Protein AF-0000000079713255 (afdb_homodimer)

Sequence (254 aa):
MQHPQDPHCPTWPRHLLGHRHTRCRLCFGLQNYFGGLHGGAVAAIAERVAIATSRTVVGVDKEIFLVDLGISYLSAAPKDAELIVDGAVVKSGRNITAVSIEFKMKKTGKLLFTSRATFHNSPLAKLMQHPQDPHCPTWPRHLLGHRHTRCRLCFGLQNYFGGLHGGAVAAIAERVAIATSRTVVGVDKEIFLVDLGISYLSAAPKDAELIVDGAVVKSGRNITAVSIEFKMKKTGKLLFTSRATFHNSPLAKL

Foldseek 3Di:
DPPPQPVPQRPAFPWDDDQQKIKGKHFCLVCPVVPQPPVVSVQVNVVVRQVSSLPSPADPQWDKAWDDKDKDFAAGDDNRFIKMKMKGWPDDDPFKTKMKIWIAGPPPRHTGMIMMIMITIGGPVVD/DPPPQPVPQRPAFPWDDDQQKIKGKGFCLVCPVVPQPPVVVVQVNVVVRQVSSLPSPADPQWDKDWDDKDKDFAAGDDNRFIKMKMKGWPDDDPFKTKMKIWIAGPPPRDTGMIMMIMITIGGPVVD

InterPro domains:
  IPR006683 Thioesterase domain [PF03061] (34-109)
  IPR029069 HotDog domain superfamily [SSF54637] (18-119)
  IPR039298 Acyl-coenzyme A thioesterase 13 [PTHR21660] (30-121)

pLDDT: mean 76.71, std 20.48, range [17.12, 97.06]

Organism: Gossypium tomentosum (NCBI:txid34277)

Radius of gyration: 18.29 Å; Cα contacts (8 Å, |Δi|>4): 587; chains: 2; bounding box: 49×51×48 Å

Structure (mmCIF, N/CA/C/O backbone):
data_AF-0000000079713255-model_v1
#
loop_
_entity.id
_entity.type
_entity.pdbx_description
1 polymer 'Thioesterase domain-containing protein'
#
loop_
_atom_site.group_PDB
_atom_site.id
_atom_site.type_symbol
_atom_site.label_atom_id
_atom_site.label_alt_id
_atom_site.label_comp_id
_atom_site.label_asym_id
_atom_site.label_entity_id
_atom_site.label_seq_id
_atom_site.pdbx_PDB_ins_code
_atom_site.Cartn_x
_atom_site.Cartn_y
_atom_site.Cartn_z
_atom_site.occupancy
_atom_site.B_iso_or_equiv
_atom_site.auth_seq_id
_atom_site.auth_comp_id
_atom_site.auth_asym_id
_atom_site.auth_atom_id
_atom_site.pdbx_PDB_model_num
ATOM 1 N N . MET A 1 1 ? -0.719 1.083 -29.125 1 17.28 1 MET A N 1
ATOM 2 C CA . MET A 1 1 ? 0.478 1.917 -29.078 1 17.28 1 MET A CA 1
ATOM 3 C C . MET A 1 1 ? 1.093 1.911 -27.688 1 17.28 1 MET A C 1
ATOM 5 O O . MET A 1 1 ? 0.394 2.127 -26.688 1 17.28 1 MET A O 1
ATOM 9 N N . GLN A 1 2 ? 2.264 1.198 -27.375 1 24.62 2 GLN A N 1
ATOM 10 C CA . GLN A 1 2 ? 3.104 0.969 -26.203 1 24.62 2 GLN A CA 1
ATOM 11 C C . GLN A 1 2 ? 3.492 2.287 -25.547 1 24.62 2 GLN A C 1
ATOM 13 O O . GLN A 1 2 ? 3.959 3.211 -26.219 1 24.62 2 GLN A O 1
ATOM 18 N N . HIS A 1 3 ? 2.791 2.762 -24.75 1 28.73 3 HIS A N 1
ATOM 19 C CA . HIS A 1 3 ? 3.301 4.031 -24.25 1 28.73 3 HIS A CA 1
ATOM 20 C C . HIS A 1 3 ? 4.816 4.004 -24.109 1 28.73 3 HIS A C 1
ATOM 22 O O . HIS A 1 3 ? 5.383 3.008 -23.641 1 28.73 3 HIS A O 1
ATOM 28 N N . PRO A 1 4 ? 5.488 4.727 -24.828 1 29.2 4 PRO A N 1
ATOM 29 C CA . PRO A 1 4 ? 6.949 4.695 -24.859 1 29.2 4 PRO A CA 1
ATOM 30 C C . PRO A 1 4 ? 7.566 4.652 -23.469 1 29.2 4 PRO A C 1
ATOM 32 O O . PRO A 1 4 ? 7.145 5.398 -22.578 1 29.2 4 PRO A O 1
ATOM 35 N N . GLN A 1 5 ? 7.871 3.414 -22.953 1 33.69 5 GLN A N 1
ATOM 36 C CA . GLN A 1 5 ? 8.742 3.096 -21.828 1 33.69 5 GLN A CA 1
ATOM 37 C C . GLN A 1 5 ? 9.977 3.988 -21.828 1 33.69 5 GLN A C 1
ATOM 39 O O . GLN A 1 5 ? 10.625 4.172 -22.859 1 33.69 5 GLN A O 1
ATOM 44 N N . ASP A 1 6 ? 10 5.121 -21.328 1 34.97 6 ASP A N 1
ATOM 45 C CA . ASP A 1 6 ? 11.305 5.773 -21.312 1 34.97 6 ASP A CA 1
ATOM 46 C C . ASP A 1 6 ? 12.422 4.758 -21.094 1 34.97 6 ASP A C 1
ATOM 48 O O . ASP A 1 6 ? 12.336 3.922 -20.188 1 34.97 6 ASP A O 1
ATOM 52 N N . PRO A 1 7 ? 13.281 4.328 -21.984 1 38.94 7 PRO A N 1
ATOM 53 C CA . PRO A 1 7 ? 14.367 3.35 -21.953 1 38.94 7 PRO A CA 1
ATOM 54 C C .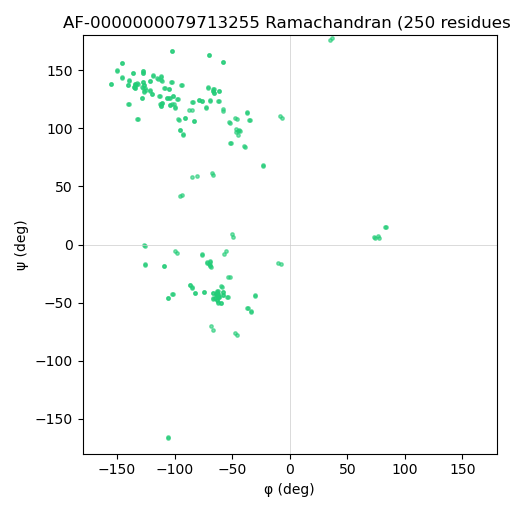 PRO A 1 7 ? 15.133 3.344 -20.625 1 38.94 7 PRO A C 1
ATOM 56 O O . PRO A 1 7 ? 15.68 2.312 -20.234 1 38.94 7 PRO A O 1
ATOM 59 N N . HIS A 1 8 ? 15.633 4.363 -20.156 1 38.53 8 HIS A N 1
ATOM 60 C CA . HIS A 1 8 ? 16.516 4.41 -19 1 38.53 8 HIS A CA 1
ATOM 61 C C . HIS A 1 8 ? 15.766 4.055 -17.719 1 38.53 8 HIS A C 1
ATOM 63 O O . HIS A 1 8 ? 16.359 3.592 -16.75 1 38.53 8 HIS A O 1
ATOM 69 N N . CYS A 1 9 ? 14.906 4.871 -17.25 1 40.31 9 CYS A N 1
ATOM 70 C CA . CYS A 1 9 ? 14.078 4.594 -16.078 1 40.31 9 CYS A CA 1
ATOM 71 C C . CYS A 1 9 ? 12.836 3.803 -16.469 1 40.31 9 CYS A C 1
ATOM 73 O O . CYS A 1 9 ? 11.82 4.387 -16.844 1 40.31 9 CYS A O 1
ATOM 75 N N . PRO A 1 10 ? 12.875 2.643 -17.062 1 41.75 10 PRO A N 1
ATOM 76 C CA . PRO A 1 10 ? 11.664 1.91 -17.438 1 41.75 10 PRO A CA 1
ATOM 77 C C . PRO A 1 10 ? 10.641 1.835 -16.312 1 41.75 10 PRO A C 1
ATOM 79 O O . PRO A 1 10 ? 11.008 1.855 -15.133 1 41.75 10 PRO A O 1
ATOM 82 N N . THR A 1 11 ? 9.516 2.545 -16.422 1 45 11 THR A N 1
ATOM 83 C CA . THR A 1 11 ? 8.359 2.52 -15.539 1 45 11 THR A CA 1
ATOM 84 C C . THR A 1 11 ? 8.188 1.141 -14.906 1 45 11 THR A C 1
ATOM 86 O O . THR A 1 11 ? 7.637 1.017 -13.805 1 45 11 THR A O 1
ATOM 89 N N . TRP A 1 12 ? 8.359 0.096 -15.766 1 48.59 12 TRP A N 1
ATOM 90 C CA . TRP A 1 12 ? 8.102 -1.234 -15.227 1 48.59 12 TRP A CA 1
ATOM 91 C C . TRP A 1 12 ? 9.406 -1.945 -14.875 1 48.59 12 TRP A C 1
ATOM 93 O O . TRP A 1 12 ? 10.383 -1.861 -15.617 1 48.59 12 TRP A O 1
ATOM 103 N N . PRO A 1 13 ? 9.547 -2.314 -13.609 1 52.97 13 PRO A N 1
ATOM 104 C CA . PRO A 1 13 ? 10.711 -2.975 -13.016 1 52.97 13 PRO A CA 1
ATOM 105 C C . PRO A 1 13 ? 11.258 -4.102 -13.891 1 52.97 13 PRO A C 1
ATOM 107 O O . PRO A 1 13 ? 10.484 -4.91 -14.422 1 52.97 13 PRO A O 1
ATOM 110 N N . ARG A 1 14 ? 12.32 -3.836 -14.68 1 55.53 14 ARG A N 1
ATOM 111 C CA . ARG A 1 14 ? 13.031 -5.016 -15.164 1 55.53 14 ARG A CA 1
ATOM 112 C C . ARG A 1 14 ? 13.414 -5.938 -14.016 1 55.53 14 ARG A C 1
ATOM 114 O O . ARG A 1 14 ? 14.133 -5.531 -13.102 1 55.53 14 ARG A O 1
ATOM 121 N N . HIS A 1 15 ? 12.672 -7.02 -13.945 1 62.69 15 HIS A N 1
ATOM 122 C CA . HIS A 1 15 ? 12.898 -7.969 -12.859 1 62.69 15 HIS A CA 1
ATOM 123 C C . HIS A 1 15 ? 13.977 -8.984 -13.242 1 62.69 15 HIS A C 1
ATOM 125 O O . HIS A 1 15 ? 13.977 -9.508 -14.359 1 62.69 15 HIS A O 1
ATOM 131 N N . LEU A 1 16 ? 15.055 -8.922 -12.516 1 70.12 16 LEU A N 1
ATOM 132 C CA . LEU A 1 16 ? 15.922 -10.102 -12.523 1 70.12 16 LEU A CA 1
ATOM 133 C C . LEU A 1 16 ? 15.422 -11.148 -11.539 1 70.12 16 LEU A C 1
ATOM 135 O O . LEU A 1 16 ? 15.281 -10.867 -10.344 1 70.12 16 LEU A O 1
ATOM 139 N N . LEU A 1 17 ? 14.859 -12.188 -12.086 1 72.81 17 LEU A N 1
ATOM 140 C CA . LEU A 1 17 ? 14.266 -13.234 -11.258 1 72.81 17 LEU A CA 1
ATOM 141 C C . LEU A 1 17 ? 15.289 -14.32 -10.938 1 72.81 17 LEU A C 1
ATOM 143 O O . LEU A 1 17 ? 15.977 -14.805 -11.836 1 72.81 17 LEU A O 1
ATOM 147 N N . GLY A 1 18 ? 15.703 -14.328 -9.633 1 75.69 18 GLY A N 1
ATOM 148 C CA . GLY A 1 18 ? 16.375 -15.508 -9.094 1 75.69 18 GLY A CA 1
ATOM 149 C C . GLY A 1 18 ? 15.461 -16.375 -8.234 1 75.69 18 GLY A C 1
ATOM 150 O O . GLY A 1 18 ? 14.32 -15.992 -7.957 1 75.69 18 GLY A O 1
ATOM 151 N N . HIS A 1 19 ? 15.961 -17.641 -7.945 1 80.12 19 HIS A N 1
ATOM 152 C CA . HIS A 1 19 ? 15.172 -18.484 -7.059 1 80.12 19 HIS A CA 1
ATOM 153 C C . HIS A 1 19 ? 14.953 -17.812 -5.707 1 80.12 19 HIS A C 1
ATOM 155 O O . HIS A 1 19 ? 15.914 -17.516 -4.996 1 80.12 19 HIS A O 1
ATOM 161 N N . ARG A 1 20 ? 13.75 -17.516 -5.367 1 82.75 20 ARG A N 1
ATOM 162 C CA . ARG A 1 20 ? 13.297 -16.953 -4.094 1 82.75 2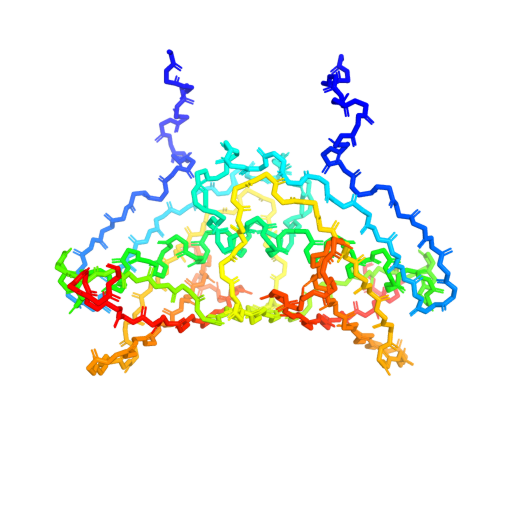0 ARG A CA 1
ATOM 163 C C . ARG A 1 20 ? 13.688 -15.492 -3.965 1 82.75 20 ARG A C 1
ATOM 165 O O . ARG A 1 20 ? 13.633 -14.922 -2.871 1 82.75 20 ARG A O 1
ATOM 172 N N . HIS A 1 21 ? 14.242 -15.023 -5.102 1 84.5 21 HIS A N 1
ATOM 173 C CA . HIS A 1 21 ? 14.672 -13.625 -5.062 1 84.5 21 HIS A CA 1
ATOM 174 C C . HIS A 1 21 ? 14.352 -12.914 -6.371 1 84.5 21 HIS A C 1
ATOM 176 O O . HIS A 1 21 ? 14.438 -13.508 -7.445 1 84.5 21 HIS A O 1
ATOM 182 N N . THR A 1 22 ? 13.961 -11.742 -6.25 1 81.62 22 THR A N 1
ATOM 183 C CA . THR A 1 22 ? 13.773 -10.875 -7.402 1 81.62 22 THR A CA 1
ATOM 184 C C . THR A 1 22 ? 14.383 -9.5 -7.152 1 81.62 22 THR A C 1
ATOM 186 O O . THR A 1 22 ? 14.32 -8.984 -6.031 1 81.62 22 THR A O 1
ATOM 189 N N . ARG A 1 23 ? 15.016 -9.023 -8.133 1 81.75 23 ARG A N 1
ATOM 190 C CA . ARG A 1 23 ? 15.562 -7.672 -8.055 1 81.75 23 ARG A CA 1
ATOM 191 C C . ARG A 1 23 ? 15.078 -6.812 -9.211 1 81.75 23 ARG A C 1
ATOM 193 O O . ARG A 1 23 ? 15.016 -7.273 -10.352 1 81.75 23 ARG A O 1
ATOM 200 N N . CYS A 1 24 ? 14.664 -5.664 -8.82 1 77.12 24 CYS A N 1
ATOM 201 C CA . CYS A 1 24 ? 14.203 -4.719 -9.828 1 77.12 24 CYS A CA 1
ATOM 202 C C . CYS A 1 24 ? 14.828 -3.346 -9.617 1 77.12 24 CYS A C 1
ATOM 204 O O . CYS A 1 24 ? 15.031 -2.918 -8.484 1 77.12 24 CYS A O 1
ATOM 206 N N . ARG A 1 25 ? 15.203 -2.787 -10.781 1 71.31 25 ARG A N 1
ATOM 207 C CA . ARG A 1 25 ? 15.703 -1.418 -10.742 1 71.31 25 ARG A CA 1
ATOM 208 C C . ARG A 1 25 ? 14.625 -0.424 -11.148 1 71.31 25 ARG A C 1
ATOM 210 O O . ARG A 1 25 ? 13.961 -0.604 -12.18 1 71.31 25 ARG A O 1
ATOM 217 N N . LEU A 1 26 ? 14.359 0.343 -10.234 1 69.19 26 LEU A N 1
ATOM 218 C CA . LEU A 1 26 ? 13.367 1.369 -10.523 1 69.19 26 LEU A CA 1
ATOM 219 C C . LEU A 1 26 ? 14 2.754 -10.547 1 69.19 26 LEU A C 1
ATOM 221 O O . LEU A 1 26 ? 14.898 3.043 -9.758 1 69.19 26 LEU A O 1
ATOM 225 N N . CYS A 1 27 ? 13.859 3.426 -11.734 1 58.44 27 CYS A N 1
ATOM 226 C CA . CYS A 1 27 ? 14.219 4.84 -11.766 1 58.44 27 CYS A CA 1
ATOM 227 C C . CYS A 1 27 ? 13 5.715 -11.484 1 58.44 27 CYS A C 1
ATOM 229 O O . CYS A 1 27 ? 11.945 5.527 -12.094 1 58.44 27 CYS A O 1
ATOM 231 N N . PHE A 1 28 ? 12.867 6.047 -10.352 1 51.84 28 PHE A N 1
ATOM 232 C CA . PHE A 1 28 ? 11.703 6.828 -9.953 1 51.84 28 PHE A CA 1
ATOM 233 C C . PHE A 1 28 ? 11.75 8.219 -10.562 1 51.84 28 PHE A C 1
ATOM 235 O O . PHE A 1 28 ? 12.633 9.016 -10.242 1 51.84 28 PHE A O 1
ATOM 242 N N . GLY A 1 29 ? 11.75 8.617 -11.867 1 45.78 29 GLY A N 1
ATOM 243 C CA . GLY A 1 29 ? 11.203 9.93 -12.188 1 45.78 29 GLY A CA 1
ATOM 244 C C . GLY A 1 29 ? 9.828 10.156 -11.586 1 45.78 29 GLY A C 1
ATOM 245 O O . GLY A 1 29 ? 9.047 10.961 -12.094 1 45.78 29 GLY A O 1
ATOM 246 N N . LEU A 1 30 ? 9.461 9.375 -10.852 1 43.28 30 LEU A N 1
ATOM 247 C CA . LEU A 1 30 ? 8.109 9.211 -10.32 1 43.28 30 LEU A CA 1
ATOM 248 C C . LEU A 1 30 ? 7.645 10.492 -9.625 1 43.28 30 LEU A C 1
ATOM 250 O O . LEU A 1 30 ? 6.66 10.477 -8.883 1 43.28 30 LEU A O 1
ATOM 254 N N . GLN A 1 31 ? 8.516 11.469 -9.453 1 42.62 31 GLN A N 1
ATOM 255 C CA . GLN A 1 31 ? 7.969 12.727 -8.953 1 42.62 31 GLN A CA 1
ATOM 256 C C . GLN A 1 31 ? 6.562 12.961 -9.492 1 42.62 31 GLN A C 1
ATOM 258 O O . GLN A 1 31 ? 5.742 13.602 -8.836 1 42.62 31 GLN A O 1
ATOM 263 N N . ASN A 1 32 ? 6.594 12.953 -10.812 1 37.59 32 ASN A N 1
ATOM 264 C CA . ASN A 1 32 ? 5.375 13.383 -11.492 1 37.59 32 ASN A CA 1
ATOM 265 C C . ASN A 1 32 ? 4.199 12.469 -11.172 1 37.59 32 ASN A C 1
ATOM 267 O O . ASN A 1 32 ? 3.049 12.797 -11.461 1 37.59 32 ASN A O 1
ATOM 271 N N . TYR A 1 33 ? 4.562 11.266 -11.352 1 35.75 33 TYR A N 1
ATOM 272 C CA . TYR A 1 33 ? 3.312 10.516 -11.25 1 35.75 33 TYR A CA 1
ATOM 273 C C . TYR A 1 33 ? 2.52 10.953 -10.023 1 35.75 33 TYR A C 1
ATOM 275 O O . TYR A 1 33 ? 1.322 11.234 -10.117 1 35.75 33 TYR A O 1
ATOM 283 N N . PHE A 1 34 ? 2.91 10.516 -8.766 1 36.53 34 PHE A N 1
ATOM 284 C CA . PHE A 1 34 ? 2.039 10.969 -7.688 1 36.53 34 PHE A CA 1
ATOM 285 C C . PHE A 1 34 ? 2.588 12.242 -7.047 1 36.53 34 PHE A C 1
ATOM 287 O O . PHE A 1 34 ? 2.066 12.703 -6.031 1 36.53 34 PHE A O 1
ATOM 294 N N . GLY A 1 35 ? 3.09 13.219 -7.68 1 35.53 35 GLY A N 1
ATOM 295 C CA . GLY A 1 35 ? 3.643 14.281 -6.859 1 35.53 35 GLY A CA 1
ATOM 296 C C . GLY A 1 35 ? 4.324 13.773 -5.602 1 35.53 35 GLY A C 1
ATOM 297 O O . GLY A 1 35 ? 4.328 12.57 -5.336 1 35.53 35 GLY A O 1
ATOM 298 N N . GLY A 1 36 ? 5.023 14.281 -4.527 1 40.84 36 GLY A N 1
ATOM 299 C CA . GLY A 1 36 ? 5.676 13.695 -3.367 1 40.84 36 GLY A CA 1
ATOM 300 C C . GLY A 1 36 ? 5.387 12.211 -3.207 1 40.84 36 GLY A C 1
ATOM 301 O O . GLY A 1 36 ? 4.359 11.719 -3.682 1 40.84 36 GLY A O 1
ATOM 302 N N . LEU A 1 37 ? 6.48 11.297 -3.43 1 44.69 37 LEU A N 1
ATOM 303 C CA . LEU A 1 37 ? 6.184 9.867 -3.373 1 44.69 37 LEU A CA 1
ATOM 304 C C . LEU A 1 37 ? 4.934 9.602 -2.537 1 44.69 37 LEU A C 1
ATOM 306 O O . LEU A 1 37 ? 4.977 9.688 -1.307 1 44.69 37 LEU A O 1
ATOM 310 N N . HIS A 1 38 ? 3.879 9.984 -2.973 1 56.78 38 HIS A N 1
ATOM 311 C CA . HIS A 1 38 ? 2.646 9.594 -2.299 1 56.78 38 HIS A CA 1
ATOM 312 C C . HIS A 1 38 ? 2.637 8.102 -1.993 1 56.78 38 HIS A C 1
ATOM 314 O O . HIS A 1 38 ? 3.279 7.316 -2.693 1 56.78 38 HIS A O 1
ATOM 320 N N . GLY A 1 39 ? 2.934 7.656 -0.82 1 66.31 39 GLY A N 1
ATOM 321 C CA . GLY A 1 39 ? 2.918 6.352 -0.177 1 66.31 39 GLY A CA 1
ATOM 322 C C . GLY A 1 39 ? 2.217 5.289 -1 1 66.31 39 GLY A C 1
ATOM 323 O O . GLY A 1 39 ? 2.602 4.117 -0.97 1 66.31 39 GLY A O 1
ATOM 324 N N . GLY A 1 40 ? 1.446 5.641 -2 1 72.19 40 GLY A N 1
ATOM 325 C CA . GLY A 1 40 ? 0.688 4.684 -2.793 1 72.19 40 GLY A CA 1
ATOM 326 C C . GLY A 1 40 ? 1.497 4.066 -3.916 1 72.19 40 GLY A C 1
ATOM 327 O O . GLY A 1 40 ? 1.336 2.883 -4.227 1 72.19 40 GLY A O 1
ATOM 328 N N . ALA A 1 41 ? 2.361 4.793 -4.562 1 75.12 41 ALA A N 1
ATOM 329 C CA . ALA A 1 41 ? 3.199 4.27 -5.637 1 75.12 41 ALA A CA 1
ATOM 330 C C . ALA A 1 41 ? 4.148 3.191 -5.121 1 75.12 41 ALA A C 1
ATOM 332 O O . ALA A 1 41 ? 4.359 2.172 -5.781 1 75.12 41 ALA A O 1
ATOM 333 N N . VAL A 1 42 ? 4.715 3.447 -3.988 1 83.75 42 VAL A N 1
ATOM 334 C CA . VAL A 1 42 ? 5.598 2.473 -3.354 1 83.75 42 VAL A CA 1
ATOM 335 C C . VAL A 1 42 ? 4.84 1.167 -3.119 1 83.75 42 VAL A C 1
ATOM 337 O O . VAL A 1 42 ? 5.371 0.082 -3.369 1 83.75 42 VAL A O 1
ATOM 340 N N . ALA A 1 43 ? 3.615 1.339 -2.699 1 86.31 43 ALA A N 1
ATOM 341 C CA . ALA A 1 43 ? 2.793 0.16 -2.441 1 86.31 43 ALA A CA 1
ATOM 342 C C . ALA A 1 43 ? 2.561 -0.636 -3.723 1 86.31 43 ALA A C 1
ATOM 344 O O . ALA A 1 43 ? 2.617 -1.868 -3.715 1 86.31 43 ALA A O 1
ATOM 345 N N . ALA A 1 44 ? 2.283 0.01 -4.77 1 81.44 44 ALA A N 1
ATOM 346 C CA . ALA A 1 44 ? 2.039 -0.646 -6.051 1 81.44 44 ALA A CA 1
ATOM 347 C C . ALA A 1 44 ? 3.275 -1.403 -6.523 1 81.44 44 ALA A C 1
ATOM 349 O O . ALA A 1 44 ? 3.172 -2.535 -7.004 1 81.44 44 ALA A O 1
ATOM 350 N N . ILE A 1 45 ? 4.363 -0.793 -6.375 1 83.06 45 ILE A N 1
ATOM 351 C CA . ILE A 1 45 ? 5.609 -1.424 -6.789 1 83.06 45 ILE A CA 1
ATOM 352 C C . ILE A 1 45 ? 5.895 -2.635 -5.902 1 83.06 45 ILE A C 1
ATOM 354 O O . ILE A 1 45 ? 6.277 -3.697 -6.398 1 83.06 45 ILE A O 1
ATOM 358 N N . ALA A 1 46 ? 5.734 -2.381 -4.633 1 88.62 46 ALA A N 1
ATOM 359 C CA . ALA A 1 46 ? 5.953 -3.473 -3.689 1 88.62 46 ALA A CA 1
ATOM 360 C C . ALA A 1 46 ? 5.109 -4.691 -4.055 1 88.62 46 ALA A C 1
ATOM 362 O O . ALA A 1 46 ? 5.605 -5.82 -4.043 1 88.62 46 ALA A O 1
ATOM 363 N N . GLU A 1 47 ? 3.918 -4.488 -4.363 1 87.62 47 GLU A N 1
ATOM 364 C CA . GLU A 1 47 ? 3.029 -5.586 -4.723 1 87.62 47 GLU A CA 1
ATOM 365 C C . GLU A 1 47 ? 3.525 -6.316 -5.969 1 87.62 47 GLU A C 1
ATOM 367 O O . GLU A 1 47 ? 3.547 -7.547 -6.008 1 87.62 47 GLU A O 1
ATOM 372 N N . ARG A 1 48 ? 3.891 -5.547 -6.883 1 84.38 48 ARG A N 1
ATOM 373 C CA . ARG A 1 48 ? 4.348 -6.137 -8.133 1 84.38 48 ARG A CA 1
ATOM 374 C C . ARG A 1 48 ? 5.598 -6.984 -7.918 1 84.38 48 ARG A C 1
ATOM 376 O O . ARG A 1 48 ? 5.699 -8.094 -8.438 1 84.38 48 ARG A O 1
ATOM 383 N N . VAL A 1 49 ? 6.504 -6.441 -7.246 1 87.56 49 VAL A N 1
ATOM 384 C CA . VAL A 1 49 ? 7.742 -7.164 -6.965 1 87.56 49 VAL A CA 1
ATOM 385 C C . VAL A 1 49 ? 7.434 -8.414 -6.137 1 87.56 49 VAL A C 1
ATOM 387 O O . VAL A 1 49 ? 8.023 -9.469 -6.359 1 87.56 49 VAL A O 1
ATOM 390 N N . ALA A 1 50 ? 6.531 -8.25 -5.211 1 91 50 ALA A N 1
ATOM 391 C CA . ALA A 1 50 ? 6.148 -9.383 -4.367 1 91 50 ALA A CA 1
ATOM 392 C C . ALA A 1 50 ? 5.527 -10.5 -5.199 1 91 50 ALA A C 1
ATOM 394 O O . ALA A 1 50 ? 5.812 -11.68 -4.973 1 91 50 ALA A O 1
ATOM 395 N N . ILE A 1 51 ? 4.688 -10.133 -6.055 1 88 51 ILE A N 1
ATOM 396 C CA . ILE A 1 51 ? 4.055 -11.125 -6.926 1 88 51 ILE A CA 1
ATOM 397 C C . ILE A 1 51 ? 5.117 -11.852 -7.738 1 88 51 ILE A C 1
ATOM 399 O O . ILE A 1 51 ? 5.133 -13.086 -7.789 1 88 51 ILE A O 1
ATOM 403 N N . ALA A 1 52 ? 5.965 -11.109 -8.359 1 87.38 52 ALA A N 1
ATOM 404 C CA . ALA A 1 52 ? 7.027 -11.703 -9.172 1 87.38 52 ALA A CA 1
ATOM 405 C C . ALA A 1 52 ? 7.891 -12.641 -8.336 1 87.38 52 ALA A C 1
ATOM 407 O O . ALA A 1 52 ? 8.25 -13.727 -8.797 1 87.38 52 ALA A O 1
ATOM 408 N N . THR A 1 53 ? 8.227 -12.219 -7.164 1 91.19 53 THR A N 1
ATOM 409 C CA . THR A 1 53 ? 9.055 -13.023 -6.27 1 91.19 53 THR A CA 1
ATOM 410 C C . THR A 1 53 ? 8.32 -14.297 -5.859 1 91.19 53 THR A C 1
ATOM 412 O O . THR A 1 53 ? 8.898 -15.383 -5.875 1 91.19 53 THR A O 1
ATOM 415 N N . SER A 1 54 ? 7.086 -14.125 -5.5 1 91.19 54 SER A N 1
ATOM 416 C CA . SER A 1 54 ? 6.289 -15.281 -5.09 1 91.19 54 SER A CA 1
ATOM 417 C C . SER A 1 54 ? 6.195 -16.312 -6.207 1 91.19 54 SER A C 1
ATOM 419 O O . SER A 1 54 ? 6.203 -17.516 -5.945 1 91.19 54 SER A O 1
ATOM 421 N N . ARG A 1 55 ? 6.129 -15.82 -7.391 1 90.44 55 ARG A N 1
ATOM 422 C CA . ARG A 1 55 ? 5.957 -16.703 -8.539 1 90.44 55 ARG A CA 1
ATOM 423 C C . ARG A 1 55 ? 7.211 -17.547 -8.773 1 90.44 55 ARG A C 1
ATOM 425 O O . ARG A 1 55 ? 7.168 -18.531 -9.5 1 90.44 55 ARG A O 1
ATOM 432 N N . THR A 1 56 ? 8.289 -17.203 -8.203 1 90.19 56 THR A N 1
ATOM 433 C CA . THR A 1 56 ? 9.5 -18.016 -8.312 1 90.19 56 THR A CA 1
ATOM 434 C C . THR A 1 56 ? 9.344 -19.328 -7.555 1 90.19 56 THR A C 1
ATOM 436 O O . THR A 1 56 ? 10.102 -20.266 -7.781 1 90.19 56 THR A O 1
ATOM 439 N N . VAL A 1 57 ? 8.336 -19.422 -6.613 1 91.94 57 VAL A N 1
ATOM 440 C CA . VAL A 1 57 ? 8.227 -20.625 -5.789 1 91.94 57 VAL A CA 1
ATOM 441 C C . VAL A 1 57 ? 6.82 -21.203 -5.914 1 91.94 57 VAL A C 1
ATOM 443 O O . VAL A 1 57 ? 6.578 -22.344 -5.516 1 91.94 57 VAL A O 1
ATOM 446 N N . VAL A 1 58 ? 5.934 -20.422 -6.387 1 90.25 58 VAL A N 1
ATOM 447 C CA . VAL A 1 58 ? 4.562 -20.891 -6.551 1 90.25 58 VAL A CA 1
ATOM 448 C C . VAL A 1 58 ? 4.309 -21.234 -8.016 1 90.25 58 VAL A C 1
ATOM 450 O O . VAL A 1 58 ? 4.473 -20.391 -8.898 1 90.25 58 VAL A O 1
ATOM 453 N N . GLY A 1 59 ? 3.842 -22.344 -8.25 1 86.81 59 GLY A N 1
ATOM 454 C CA . GLY A 1 59 ? 3.619 -22.844 -9.602 1 86.81 59 GLY A CA 1
ATOM 455 C C . GLY A 1 59 ? 2.48 -22.125 -10.312 1 86.81 59 GLY A C 1
ATOM 456 O O . GLY A 1 59 ? 1.659 -21.469 -9.672 1 86.81 59 GLY A O 1
ATOM 457 N N . VAL A 1 60 ? 2.447 -22.266 -11.586 1 85.81 60 VAL A N 1
ATOM 458 C CA . VAL A 1 60 ? 1.458 -21.625 -12.438 1 85.81 60 VAL A CA 1
ATOM 459 C C . VAL A 1 60 ? 0.093 -22.281 -12.242 1 85.81 60 VAL A C 1
ATOM 461 O O . VAL A 1 60 ? -0.938 -21.703 -12.594 1 85.81 60 VAL A O 1
ATOM 464 N N . ASP A 1 61 ? 0.148 -23.453 -11.633 1 87.5 61 ASP A N 1
ATOM 465 C CA . ASP A 1 61 ? -1.09 -24.188 -11.383 1 87.5 61 ASP A CA 1
ATOM 466 C C . ASP A 1 61 ? -1.856 -23.578 -10.211 1 87.5 61 ASP A C 1
ATOM 468 O O . ASP A 1 61 ? -2.967 -24 -9.898 1 87.5 61 ASP A O 1
ATOM 472 N N . LYS A 1 62 ? -1.24 -22.688 -9.57 1 87.38 62 LYS A N 1
ATOM 473 C CA . LYS A 1 62 ? -1.892 -22 -8.453 1 87.38 62 LYS A CA 1
ATOM 474 C C . LYS A 1 62 ? -2.082 -20.516 -8.758 1 87.38 62 LYS A C 1
ATOM 476 O O . LYS A 1 62 ? -1.242 -19.906 -9.414 1 87.38 62 LYS A O 1
ATOM 481 N N . GLU A 1 63 ? -3.166 -20.062 -8.297 1 86.5 63 GLU A N 1
ATOM 482 C CA . GLU A 1 63 ? -3.385 -18.609 -8.305 1 86.5 63 GLU A CA 1
ATOM 483 C C . GLU A 1 63 ? -2.979 -17.984 -6.973 1 86.5 63 GLU A C 1
ATOM 485 O O . GLU A 1 63 ? -3.225 -18.562 -5.91 1 86.5 63 GLU A O 1
ATOM 490 N N . ILE A 1 64 ? -2.34 -16.906 -7.105 1 88.25 64 ILE A N 1
ATOM 491 C CA . ILE A 1 64 ? -1.908 -16.25 -5.879 1 88.25 64 ILE A CA 1
ATOM 492 C C . ILE A 1 64 ? -2.795 -15.031 -5.613 1 88.25 64 ILE A C 1
ATOM 494 O O . ILE A 1 64 ? -3.086 -14.25 -6.527 1 88.25 64 ILE A O 1
ATOM 498 N N . PHE A 1 65 ? -3.25 -14.898 -4.344 1 85.81 65 PHE A N 1
ATOM 499 C CA . PHE A 1 65 ? -4.066 -13.781 -3.893 1 85.81 65 PHE A CA 1
ATOM 500 C C . PHE A 1 65 ? -3.369 -13.016 -2.77 1 85.81 65 PHE A C 1
ATOM 502 O O . PHE A 1 65 ? -2.92 -13.617 -1.792 1 85.81 65 PHE A O 1
ATOM 509 N N . LEU A 1 66 ? -3.309 -11.773 -2.951 1 90.38 66 LEU A N 1
ATOM 510 C CA . LEU A 1 66 ? -2.715 -10.938 -1.909 1 90.38 66 LEU A CA 1
ATOM 511 C C . LEU A 1 66 ? -3.609 -10.891 -0.675 1 90.38 66 LEU A C 1
ATOM 513 O O . LEU A 1 66 ? -4.789 -10.539 -0.771 1 90.38 66 LEU A O 1
ATOM 517 N N . VAL A 1 67 ? -3.043 -11.266 0.436 1 92.94 67 VAL A N 1
ATOM 518 C CA . VAL A 1 67 ? -3.791 -11.312 1.688 1 92.94 67 VAL A CA 1
ATOM 519 C C . VAL A 1 67 ? -3.455 -10.094 2.539 1 92.94 67 VAL A C 1
ATOM 521 O O . VAL A 1 67 ? -4.34 -9.5 3.164 1 92.94 67 VAL A O 1
ATOM 524 N N . ASP A 1 68 ? -2.127 -9.789 2.555 1 94.75 68 ASP A N 1
ATOM 525 C CA . ASP A 1 68 ? -1.661 -8.664 3.352 1 94.75 68 ASP A CA 1
ATOM 526 C C . ASP A 1 68 ? -0.48 -7.965 2.678 1 94.75 68 ASP A C 1
ATOM 528 O O . ASP A 1 68 ? 0.371 -8.617 2.074 1 94.75 68 ASP A O 1
ATOM 532 N N . LEU A 1 69 ? -0.487 -6.738 2.844 1 94.94 69 LEU A N 1
ATOM 533 C CA . LEU A 1 69 ? 0.629 -5.91 2.4 1 94.94 69 LEU A CA 1
ATOM 534 C C . LEU A 1 69 ? 0.935 -4.82 3.42 1 94.94 69 LEU A C 1
ATOM 536 O O . LEU A 1 69 ? 0.052 -4.039 3.785 1 94.94 69 LEU A O 1
ATOM 540 N N . GLY A 1 70 ? 2.117 -4.84 3.893 1 96.12 70 GLY A N 1
ATOM 541 C CA . GLY A 1 70 ? 2.59 -3.803 4.793 1 96.12 70 GLY A CA 1
ATOM 542 C C . GLY A 1 70 ? 3.816 -3.076 4.277 1 96.12 70 GLY A C 1
ATOM 543 O O . GLY A 1 70 ? 4.711 -3.693 3.697 1 96.12 70 GLY A O 1
ATOM 544 N N . ILE A 1 71 ? 3.787 -1.809 4.523 1 94.12 71 ILE A N 1
ATOM 545 C CA . ILE A 1 71 ? 4.922 -1.012 4.07 1 94.12 71 ILE A CA 1
ATOM 546 C C . ILE A 1 71 ? 5.359 -0.058 5.18 1 94.12 71 ILE A C 1
ATOM 548 O O . ILE A 1 71 ? 4.523 0.575 5.828 1 94.12 71 ILE A O 1
ATOM 552 N N . SER A 1 72 ? 6.598 0.004 5.363 1 95.19 72 SER A N 1
ATOM 553 C CA . SER A 1 72 ? 7.207 0.98 6.262 1 95.19 72 SER A CA 1
ATOM 554 C C . SER A 1 72 ? 8.008 2.02 5.488 1 95.19 72 SER A C 1
ATOM 556 O O . SER A 1 72 ? 8.922 1.672 4.73 1 95.19 72 SER A O 1
ATOM 558 N N . TYR A 1 73 ? 7.617 3.213 5.676 1 91.5 73 TYR A N 1
ATOM 559 C CA . TYR A 1 73 ? 8.297 4.328 5.031 1 91.5 73 TYR A CA 1
ATOM 560 C C . TYR A 1 73 ? 9.344 4.941 5.961 1 91.5 73 TYR A C 1
ATOM 562 O O . TYR A 1 73 ? 9.016 5.793 6.789 1 91.5 73 TYR A O 1
ATOM 570 N N . LEU A 1 74 ? 10.531 4.566 5.773 1 90.81 74 LEU A N 1
ATOM 571 C CA . LEU A 1 74 ? 11.586 4.879 6.727 1 90.81 74 LEU A CA 1
ATOM 572 C C . LEU A 1 74 ? 12.203 6.242 6.426 1 90.81 74 LEU A C 1
ATOM 574 O O . LEU A 1 74 ? 12.672 6.934 7.336 1 90.81 74 LEU A O 1
ATOM 578 N N . SER A 1 75 ? 12.281 6.559 5.195 1 84.56 75 SER A N 1
ATOM 579 C CA . SER A 1 75 ? 12.852 7.84 4.777 1 84.56 75 SER A CA 1
ATOM 580 C C . SER A 1 75 ? 12.219 8.328 3.482 1 84.56 75 SER A C 1
ATOM 582 O O . SER A 1 75 ? 11.711 7.531 2.689 1 84.56 75 SER A O 1
ATOM 584 N N . ALA A 1 76 ? 12.148 9.672 3.322 1 75 76 ALA A N 1
ATOM 585 C CA . ALA A 1 76 ? 11.648 10.234 2.07 1 75 76 ALA A CA 1
ATOM 586 C C . ALA A 1 76 ? 12.602 9.922 0.916 1 75 76 ALA A C 1
ATOM 588 O O . ALA A 1 76 ? 13.82 9.883 1.1 1 75 76 ALA A O 1
ATOM 589 N N . ALA A 1 77 ? 11.992 9.453 -0.153 1 70.19 77 ALA A N 1
ATOM 590 C CA . ALA A 1 77 ? 12.844 9.281 -1.325 1 70.19 77 ALA A CA 1
ATOM 591 C C . ALA A 1 77 ? 13.086 10.609 -2.033 1 70.19 77 ALA A C 1
ATOM 593 O O . ALA A 1 77 ? 12.148 11.375 -2.262 1 70.19 77 ALA A O 1
ATOM 594 N N . PRO A 1 78 ? 14.383 10.914 -2.188 1 65.31 78 PRO A N 1
ATOM 595 C CA . PRO A 1 78 ? 14.672 12.148 -2.924 1 65.31 78 PRO A CA 1
ATOM 596 C C . PRO A 1 78 ? 14.078 12.141 -4.332 1 65.31 78 PRO A C 1
ATOM 598 O O . PRO A 1 78 ? 13.836 11.07 -4.902 1 65.31 78 PRO A O 1
ATOM 601 N N . LYS A 1 79 ? 13.945 13.414 -4.719 1 63.09 79 LYS A N 1
ATOM 602 C CA . LYS A 1 79 ? 13.508 13.586 -6.102 1 63.09 79 LYS A CA 1
ATOM 603 C C . LYS A 1 79 ? 14.523 13.008 -7.078 1 63.09 79 LYS A C 1
ATOM 605 O O . LYS A 1 79 ? 15.734 13.148 -6.879 1 63.09 79 LYS A O 1
ATOM 610 N N . ASP A 1 80 ? 14.07 12.039 -7.961 1 65.12 80 ASP A N 1
ATOM 611 C CA . ASP A 1 80 ? 14.883 11.508 -9.055 1 65.12 80 ASP A CA 1
ATOM 612 C C . ASP A 1 80 ? 15.805 10.398 -8.562 1 65.12 80 ASP A C 1
ATOM 614 O O . ASP A 1 80 ? 16.875 10.172 -9.125 1 65.12 80 ASP A O 1
ATOM 618 N N . ALA A 1 81 ? 15.523 9.93 -7.441 1 70.44 81 ALA A N 1
ATOM 619 C CA . ALA A 1 81 ? 16.375 8.859 -6.926 1 70.44 81 ALA A CA 1
ATOM 620 C C . ALA A 1 81 ? 16.156 7.562 -7.695 1 70.44 81 ALA A C 1
ATOM 622 O O . ALA A 1 81 ? 15.039 7.27 -8.125 1 70.44 81 ALA A O 1
ATOM 623 N N . GLU A 1 82 ? 17.359 6.996 -7.98 1 78.94 82 GLU A N 1
ATOM 624 C CA . GLU A 1 82 ? 17.312 5.629 -8.492 1 78.94 82 GLU A CA 1
ATOM 625 C C . GLU A 1 82 ? 17.25 4.613 -7.352 1 78.94 82 GLU A C 1
ATOM 627 O O . GLU A 1 82 ? 18.109 4.602 -6.477 1 78.94 82 GLU A O 1
ATOM 632 N N . LEU A 1 83 ? 16.203 3.834 -7.422 1 83.12 83 LEU A N 1
ATOM 633 C CA . LEU A 1 83 ? 16.031 2.854 -6.355 1 83.12 83 LEU A CA 1
ATOM 634 C C . LEU A 1 83 ? 16.219 1.437 -6.883 1 83.12 83 LEU A C 1
ATOM 636 O O . LEU A 1 83 ? 15.945 1.159 -8.055 1 83.12 83 LEU A O 1
ATOM 640 N N . ILE A 1 84 ? 16.797 0.641 -6 1 87.38 84 ILE A N 1
ATOM 641 C CA . ILE A 1 84 ? 16.828 -0.804 -6.203 1 87.38 84 ILE A CA 1
ATOM 642 C C . ILE A 1 84 ? 15.797 -1.472 -5.285 1 87.38 84 ILE A C 1
ATOM 644 O O . ILE A 1 84 ? 15.797 -1.239 -4.074 1 87.38 84 ILE A O 1
ATOM 648 N N . VAL A 1 85 ? 14.977 -2.229 -5.922 1 89.88 85 VAL A N 1
ATOM 649 C CA . VAL A 1 85 ? 13.945 -2.938 -5.168 1 89.88 85 VAL A CA 1
ATOM 650 C C . VAL A 1 85 ? 14.234 -4.438 -5.191 1 89.88 85 VAL A C 1
ATOM 652 O O . VAL A 1 85 ? 14.281 -5.051 -6.262 1 89.88 85 VAL A O 1
ATOM 655 N N . ASP A 1 86 ? 14.445 -4.977 -3.932 1 91.94 86 ASP A N 1
ATOM 656 C CA . ASP A 1 86 ? 14.75 -6.395 -3.787 1 91.94 86 ASP A CA 1
ATOM 657 C C . ASP A 1 86 ? 13.625 -7.137 -3.08 1 91.94 86 ASP A C 1
ATOM 659 O O . ASP A 1 86 ? 13.164 -6.715 -2.016 1 91.94 86 ASP A O 1
ATOM 663 N N . GLY A 1 87 ? 13.203 -8.164 -3.701 1 94.06 87 GLY A N 1
ATOM 664 C CA . GLY A 1 87 ? 12.242 -9.062 -3.084 1 94.06 87 GLY A CA 1
ATOM 665 C C . GLY A 1 87 ? 12.82 -10.422 -2.746 1 94.06 87 GLY A C 1
ATOM 666 O O . GLY A 1 87 ? 13.641 -10.961 -3.498 1 94.06 87 GLY A O 1
ATOM 667 N N . ALA A 1 88 ? 12.391 -10.961 -1.541 1 95.06 88 ALA A N 1
ATOM 668 C CA . ALA A 1 88 ? 12.859 -12.281 -1.116 1 95.06 88 ALA A CA 1
ATOM 669 C C . ALA A 1 88 ? 11.734 -13.078 -0.464 1 95.06 88 ALA A C 1
ATOM 671 O O . ALA A 1 88 ? 10.977 -12.547 0.348 1 95.06 88 ALA A O 1
ATOM 672 N N . VAL A 1 89 ? 11.695 -14.336 -0.833 1 95.25 89 VAL A N 1
ATOM 673 C CA . VAL A 1 89 ? 10.734 -15.219 -0.173 1 95.25 89 VAL A CA 1
ATOM 674 C C . VAL A 1 89 ? 11.203 -15.516 1.252 1 95.25 89 VAL A C 1
ATOM 676 O O . VAL A 1 89 ? 12.312 -16.016 1.46 1 95.25 89 VAL A O 1
ATOM 679 N N . VAL A 1 90 ? 10.445 -15.133 2.164 1 95.12 90 VAL A N 1
ATOM 680 C CA . VAL A 1 90 ? 10.734 -15.383 3.572 1 95.12 90 VAL A CA 1
ATOM 681 C C . VAL A 1 90 ? 10.281 -16.797 3.949 1 95.12 90 VAL A C 1
ATOM 683 O O . VAL A 1 90 ? 10.992 -17.516 4.652 1 95.12 90 VAL A O 1
ATOM 686 N N . LYS A 1 91 ? 9.133 -17.125 3.447 1 93.44 91 LYS A N 1
ATOM 687 C CA . LYS A 1 91 ? 8.531 -18.438 3.721 1 93.44 91 LYS A CA 1
ATOM 688 C C . LYS A 1 91 ? 7.57 -18.844 2.611 1 93.44 91 LYS A C 1
ATOM 690 O O . LYS A 1 91 ? 6.84 -18 2.08 1 93.44 91 LYS A O 1
ATOM 695 N N . SER A 1 92 ? 7.625 -20.016 2.252 1 92 92 SER A N 1
ATOM 696 C CA . SER A 1 92 ? 6.703 -20.594 1.275 1 92 92 SER A CA 1
ATOM 697 C C . SER A 1 92 ? 6.133 -21.922 1.763 1 92 92 SER A C 1
ATOM 699 O O . SER A 1 92 ? 6.863 -22.906 1.894 1 92 92 SER A O 1
ATOM 701 N N . GLY A 1 93 ? 4.906 -21.859 2.107 1 89 93 GLY A N 1
ATOM 702 C CA . GLY A 1 93 ? 4.215 -23.078 2.502 1 89 93 GLY A CA 1
ATOM 703 C C . GLY A 1 93 ? 3.242 -23.578 1.451 1 89 93 GLY A C 1
ATOM 704 O O . GLY A 1 93 ? 3.346 -23.203 0.278 1 89 93 GLY A O 1
ATOM 705 N N . ARG A 1 94 ? 2.367 -24.531 1.907 1 87.56 94 ARG A N 1
ATOM 706 C CA . ARG A 1 94 ? 1.423 -25.156 0.985 1 87.56 94 ARG A CA 1
ATOM 707 C C . ARG A 1 94 ? 0.444 -24.125 0.426 1 87.56 94 ARG A C 1
ATOM 709 O O . ARG A 1 94 ? 0.218 -24.078 -0.785 1 87.56 94 ARG A O 1
ATOM 716 N N . ASN A 1 95 ? -0.027 -23.203 1.332 1 92.06 95 ASN A N 1
ATOM 717 C CA . ASN A 1 95 ? -1.075 -22.297 0.888 1 92.06 95 ASN A CA 1
ATOM 718 C C . ASN A 1 95 ? -0.688 -20.844 1.127 1 92.06 95 ASN A C 1
ATOM 720 O O . ASN A 1 95 ? -1.449 -19.922 0.794 1 92.06 95 ASN A O 1
ATOM 724 N N . ILE A 1 96 ? 0.544 -20.688 1.716 1 94.25 96 ILE A N 1
ATOM 725 C CA . ILE A 1 96 ? 0.903 -19.312 2.059 1 94.25 96 ILE A CA 1
ATOM 726 C C . ILE A 1 96 ? 2.336 -19.031 1.615 1 94.25 96 ILE A C 1
ATOM 728 O O . ILE A 1 96 ? 3.221 -19.875 1.775 1 94.25 96 ILE A O 1
ATOM 732 N N . THR A 1 97 ? 2.551 -17.922 1.068 1 95.06 97 THR A N 1
ATOM 733 C CA . THR A 1 97 ? 3.881 -17.422 0.733 1 95.06 97 THR A CA 1
ATOM 734 C C . THR A 1 97 ? 4.09 -16.016 1.289 1 95.06 97 THR A C 1
ATOM 736 O O . THR A 1 97 ? 3.262 -15.133 1.073 1 95.06 97 THR A O 1
ATOM 739 N N . ALA A 1 98 ? 5.125 -15.844 2.029 1 96.81 98 ALA A N 1
ATOM 740 C CA . ALA A 1 98 ? 5.5 -14.539 2.555 1 96.81 98 ALA A CA 1
ATOM 741 C C . ALA A 1 98 ? 6.75 -14.008 1.862 1 96.81 98 ALA A C 1
ATOM 743 O O . ALA A 1 98 ? 7.73 -14.734 1.688 1 96.81 98 ALA A O 1
ATOM 744 N N . VAL A 1 99 ? 6.688 -12.742 1.484 1 95.75 99 VAL A N 1
ATOM 745 C CA . VAL A 1 99 ? 7.777 -12.102 0.749 1 95.75 99 VAL A CA 1
ATOM 746 C C . VAL A 1 99 ? 8.188 -10.805 1.445 1 95.75 99 VAL A C 1
ATOM 748 O O . VAL A 1 99 ? 7.328 -10.031 1.88 1 95.75 99 VAL A O 1
ATOM 751 N N . SER A 1 100 ? 9.422 -10.633 1.562 1 97 100 SER A N 1
ATOM 752 C CA . SER A 1 100 ? 9.953 -9.352 2.023 1 97 100 SER A CA 1
ATOM 753 C C . SER A 1 100 ? 10.5 -8.531 0.864 1 97 100 SER A C 1
ATOM 755 O O . SER A 1 100 ? 11.094 -9.078 -0.065 1 97 100 SER A O 1
ATOM 757 N N . ILE A 1 101 ? 10.25 -7.234 0.883 1 94 101 ILE A N 1
ATOM 758 C CA . ILE A 1 101 ? 10.711 -6.328 -0.161 1 94 101 ILE A CA 1
ATOM 759 C C . ILE A 1 101 ? 11.484 -5.168 0.468 1 94 101 ILE A C 1
ATOM 761 O O . ILE A 1 101 ? 11.031 -4.574 1.45 1 94 101 ILE A O 1
ATOM 765 N N . GLU A 1 102 ? 12.555 -4.828 -0.132 1 94.38 102 GLU A N 1
ATOM 766 C CA . GLU A 1 102 ? 13.359 -3.695 0.32 1 94.38 102 GLU A CA 1
ATOM 767 C C . GLU A 1 102 ? 13.609 -2.707 -0.816 1 94.38 102 GLU A C 1
ATOM 769 O O . GLU A 1 102 ? 13.93 -3.111 -1.936 1 94.38 102 GLU A O 1
ATOM 774 N N . PHE A 1 103 ? 13.383 -1.467 -0.493 1 90.75 103 PHE A N 1
ATOM 775 C CA . PHE A 1 103 ? 13.711 -0.37 -1.395 1 90.75 103 PHE A CA 1
ATOM 776 C C . PHE A 1 103 ? 14.977 0.35 -0.932 1 90.75 103 PHE A C 1
ATOM 778 O O . PHE A 1 103 ? 14.992 0.952 0.144 1 90.75 103 PHE A O 1
ATOM 785 N N . LYS A 1 104 ? 15.953 0.345 -1.781 1 92 104 LYS A N 1
ATOM 786 C CA . LYS A 1 104 ? 17.219 0.979 -1.423 1 92 104 LYS A CA 1
ATOM 787 C C . LYS A 1 104 ? 17.656 1.975 -2.494 1 92 104 LYS A C 1
ATOM 789 O O . LYS A 1 104 ? 17.422 1.759 -3.684 1 92 104 LYS A O 1
ATOM 794 N N . MET A 1 105 ? 18.312 2.965 -1.946 1 88.25 105 MET A N 1
ATOM 795 C CA . MET A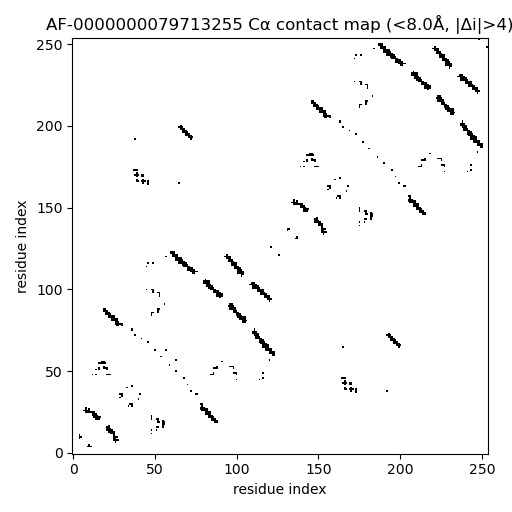 1 105 ? 18.969 3.869 -2.889 1 88.25 105 MET A CA 1
ATOM 796 C C . MET A 1 105 ? 20.094 3.16 -3.631 1 88.25 105 MET A C 1
ATOM 798 O O . MET A 1 105 ? 20.938 2.506 -3.012 1 88.25 105 MET A O 1
ATOM 802 N N . LYS A 1 106 ? 20.094 3.357 -4.859 1 87.31 106 LYS A N 1
ATOM 803 C CA . LYS A 1 106 ? 21.109 2.67 -5.648 1 87.31 106 LYS A CA 1
ATOM 804 C C . LYS A 1 106 ? 22.5 3.186 -5.309 1 87.31 106 LYS A C 1
ATOM 806 O O . LYS A 1 106 ? 23.438 2.398 -5.141 1 87.31 106 LYS A O 1
ATOM 811 N N . LYS A 1 107 ? 22.594 4.469 -5.16 1 86.69 107 LYS A N 1
ATOM 812 C CA . LYS A 1 107 ? 23.906 5.113 -4.996 1 86.69 107 LYS A CA 1
ATOM 813 C C . LYS A 1 107 ? 24.453 4.863 -3.598 1 86.69 107 LYS A C 1
ATOM 815 O O . LYS A 1 107 ? 25.641 4.555 -3.445 1 86.69 107 LYS A O 1
ATOM 820 N N . THR A 1 108 ? 23.703 4.898 -2.537 1 89.38 108 THR A N 1
ATOM 821 C CA . THR A 1 108 ? 24.203 4.879 -1.17 1 89.38 108 THR A CA 1
ATOM 822 C C . THR A 1 108 ? 23.891 3.547 -0.494 1 89.38 108 THR A C 1
ATOM 824 O O . THR A 1 108 ? 24.484 3.205 0.526 1 89.38 108 THR A O 1
ATOM 827 N N . GLY A 1 109 ? 22.922 2.816 -1.076 1 90.81 109 GLY A N 1
ATOM 828 C CA . GLY A 1 109 ? 22.484 1.6 -0.417 1 90.81 109 GLY A CA 1
ATOM 829 C C . GLY A 1 109 ? 21.562 1.862 0.759 1 90.81 109 GLY A C 1
ATOM 830 O O . GLY A 1 109 ? 21.156 0.931 1.458 1 90.81 109 GLY A O 1
ATOM 831 N N . LYS A 1 110 ? 21.219 3.115 0.912 1 91.62 110 LYS A N 1
ATOM 832 C CA . LYS A 1 110 ? 20.344 3.475 2.025 1 91.62 110 LYS A CA 1
ATOM 833 C C . LYS A 1 110 ? 18.953 2.855 1.859 1 91.62 110 LYS A C 1
ATOM 835 O O . LYS A 1 110 ? 18.359 2.947 0.788 1 91.62 110 LYS A O 1
ATOM 840 N N . LEU A 1 111 ? 18.531 2.217 2.988 1 93.62 111 LEU A N 1
ATOM 841 C CA . LEU A 1 111 ? 17.188 1.641 3.012 1 93.62 111 LEU A CA 1
ATOM 842 C C . LEU A 1 111 ? 16.141 2.729 3.182 1 93.62 111 LEU A C 1
ATOM 844 O O . LEU A 1 111 ? 16.188 3.496 4.145 1 93.62 111 LEU A O 1
ATOM 848 N N . LEU A 1 112 ? 15.203 2.799 2.256 1 90.5 112 LEU A N 1
ATOM 849 C CA . LEU A 1 112 ? 14.195 3.854 2.297 1 90.5 112 LEU A CA 1
ATOM 850 C C . LEU A 1 112 ? 12.852 3.301 2.748 1 90.5 112 LEU A C 1
ATOM 852 O O . LEU A 1 112 ? 12.164 3.912 3.572 1 90.5 112 LEU A O 1
ATOM 856 N N . PHE A 1 113 ? 12.484 2.139 2.139 1 92.56 113 PHE A N 1
ATOM 857 C CA . PHE A 1 113 ? 11.211 1.501 2.463 1 92.56 113 PHE A CA 1
ATOM 858 C C . PHE A 1 113 ? 11.391 -0.004 2.627 1 92.56 113 PHE A C 1
ATOM 860 O O . PHE A 1 113 ? 12.227 -0.612 1.961 1 92.56 113 PHE A O 1
ATOM 867 N N . THR A 1 114 ? 10.594 -0.57 3.516 1 95.94 114 THR A N 1
ATOM 868 C CA . THR A 1 114 ? 10.484 -2.018 3.643 1 95.94 114 THR A CA 1
ATOM 869 C C . THR A 1 114 ? 9.023 -2.455 3.564 1 95.94 114 THR A C 1
ATOM 871 O O . THR A 1 114 ? 8.125 -1.703 3.945 1 95.94 114 THR A O 1
ATOM 874 N N . SER A 1 115 ? 8.867 -3.615 3.059 1 95.69 115 SER A N 1
ATOM 875 C CA . SER A 1 115 ? 7.512 -4.125 2.916 1 95.69 115 SER A CA 1
ATOM 876 C C . SER A 1 115 ? 7.465 -5.637 3.127 1 95.69 115 SER A C 1
ATOM 878 O O . SER A 1 115 ? 8.469 -6.324 2.961 1 95.69 115 SER A O 1
ATOM 880 N N . ARG A 1 116 ? 6.328 -6.027 3.48 1 97.06 116 ARG A N 1
ATOM 881 C CA . ARG A 1 116 ? 6.02 -7.449 3.586 1 97.06 116 ARG A CA 1
ATOM 882 C C . ARG A 1 116 ? 4.676 -7.766 2.938 1 97.06 116 ARG A C 1
ATOM 884 O O . ARG A 1 116 ? 3.693 -7.051 3.146 1 97.06 116 ARG A O 1
ATOM 891 N N . ALA A 1 117 ? 4.723 -8.758 2.227 1 95.12 117 ALA A N 1
ATOM 892 C CA . ALA A 1 117 ? 3.504 -9.219 1.564 1 95.12 117 ALA A CA 1
ATOM 893 C C . ALA A 1 117 ? 3.244 -10.695 1.856 1 95.12 117 ALA A C 1
ATOM 895 O O . ALA A 1 117 ? 4.176 -11.5 1.893 1 95.12 117 ALA A O 1
ATOM 896 N N . THR A 1 118 ? 2.016 -10.969 2.055 1 96 118 THR A N 1
ATOM 897 C CA . THR A 1 118 ? 1.588 -12.352 2.254 1 96 118 THR A CA 1
ATOM 898 C C . THR A 1 118 ? 0.555 -12.75 1.205 1 96 118 THR A C 1
ATOM 900 O O . THR A 1 118 ? -0.426 -12.039 0.986 1 96 118 THR A O 1
ATOM 903 N N . PHE A 1 119 ? 0.759 -13.867 0.633 1 92.94 119 PHE A N 1
ATOM 904 C CA . PHE A 1 119 ? -0.139 -14.359 -0.405 1 92.94 119 PHE A CA 1
ATOM 905 C C . PHE A 1 119 ? -0.774 -15.68 0.007 1 92.94 119 PHE A C 1
ATOM 907 O O . PHE A 1 119 ? -0.129 -16.516 0.652 1 92.94 119 PHE A O 1
ATOM 914 N N . HIS A 1 120 ? -1.99 -15.805 -0.425 1 92.31 120 HIS A N 1
ATOM 915 C CA . HIS A 1 120 ? -2.643 -17.109 -0.399 1 92.31 120 HIS A CA 1
ATOM 916 C C . HIS A 1 120 ? -2.553 -17.797 -1.758 1 92.31 120 HIS A C 1
ATOM 918 O O . HIS A 1 120 ? -2.955 -17.219 -2.775 1 92.31 120 HIS A O 1
ATOM 924 N N . ASN A 1 121 ? -2.035 -18.969 -1.697 1 90.31 121 ASN A N 1
ATOM 925 C CA . ASN A 1 121 ? -1.879 -19.75 -2.918 1 90.31 121 ASN A CA 1
ATOM 926 C C . ASN A 1 121 ? -3.031 -20.734 -3.102 1 90.31 121 ASN A C 1
ATOM 928 O O . ASN A 1 121 ? -3.148 -21.703 -2.355 1 90.31 121 ASN A O 1
ATOM 932 N N . SER A 1 122 ? -3.824 -20.438 -4 1 86.25 122 SER A N 1
ATOM 933 C CA . SER A 1 122 ? -4.988 -21.281 -4.207 1 86.25 122 SER A CA 1
ATOM 934 C C . SER A 1 122 ? -4.844 -22.125 -5.477 1 86.25 122 SER A C 1
ATOM 936 O O . SER A 1 122 ? -4.656 -21.562 -6.566 1 86.25 122 SER A O 1
ATOM 938 N N . PRO A 1 123 ? -5.012 -23.422 -5.25 1 78.81 123 PRO A N 1
ATOM 939 C CA . PRO A 1 123 ? -4.996 -24.25 -6.457 1 78.81 123 PRO A CA 1
ATOM 940 C C . PRO A 1 123 ? -6.125 -23.891 -7.426 1 78.81 123 PRO A C 1
ATOM 942 O O . PRO A 1 123 ? -7.25 -23.625 -6.996 1 78.81 123 PRO A O 1
ATOM 945 N N . LEU A 1 124 ? -5.832 -23.734 -8.672 1 74.75 124 LEU A N 1
ATOM 946 C CA . LEU A 1 124 ? -6.801 -23.391 -9.703 1 74.75 124 LEU A CA 1
ATOM 947 C C . LEU A 1 124 ? -7.977 -24.359 -9.695 1 74.75 124 LEU A C 1
ATOM 949 O O . LEU A 1 124 ? -9.109 -23.984 -10 1 74.75 124 LEU A O 1
ATOM 953 N N . ALA A 1 125 ? -7.766 -25.625 -9.242 1 70.56 125 ALA A N 1
ATOM 954 C CA . ALA A 1 125 ? -8.812 -26.641 -9.18 1 70.56 125 ALA A CA 1
ATOM 955 C C . ALA A 1 125 ? -9.852 -26.297 -8.125 1 70.56 125 ALA A C 1
ATOM 957 O O . ALA A 1 125 ? -10.977 -26.812 -8.156 1 70.56 125 ALA A O 1
ATOM 958 N N . LYS A 1 126 ? -9.492 -25.469 -7.25 1 68.81 126 LYS A N 1
ATOM 959 C CA . LYS A 1 126 ? -10.383 -25.109 -6.152 1 68.81 126 LYS A CA 1
ATOM 960 C C . LYS A 1 126 ? -11.109 -23.797 -6.445 1 68.81 126 LYS A C 1
ATOM 962 O O . LYS A 1 126 ? -11.93 -23.344 -5.645 1 68.81 126 LYS A O 1
ATOM 967 N N . LEU A 1 127 ? -10.695 -23.172 -7.531 1 64.06 127 LEU A N 1
ATOM 968 C CA . LEU A 1 127 ? -11.336 -21.906 -7.867 1 64.06 127 LEU A CA 1
ATOM 969 C C . LEU A 1 127 ? -12.523 -22.125 -8.797 1 64.06 127 LEU A C 1
ATOM 971 O O . LEU A 1 127 ? -12.484 -23.016 -9.648 1 64.06 127 LEU A O 1
ATOM 975 N N . MET B 1 1 ? -6.184 20.391 -19.797 1 17.12 1 MET B N 1
ATOM 976 C CA . MET B 1 1 ? -7.438 19.688 -20.062 1 17.12 1 MET B CA 1
ATOM 977 C C . MET B 1 1 ? -7.672 18.594 -19.047 1 17.12 1 MET B C 1
ATOM 979 O O . MET B 1 1 ? -6.777 17.781 -18.781 1 17.12 1 MET B O 1
ATOM 983 N N . GLN B 1 2 ? -8.625 18.703 -18.031 1 24.5 2 GLN B N 1
ATOM 984 C CA . GLN B 1 2 ? -9.109 17.891 -16.922 1 24.5 2 GLN B CA 1
ATOM 985 C C . GLN B 1 2 ? -9.492 16.484 -17.391 1 24.5 2 GLN B C 1
ATOM 987 O O . GLN B 1 2 ? -10.227 16.344 -18.359 1 24.5 2 GLN B O 1
ATOM 992 N N . HIS B 1 3 ? -8.68 15.664 -17.422 1 28.78 3 HIS B N 1
ATOM 993 C CA . HIS B 1 3 ? -9.219 14.406 -17.922 1 28.78 3 HIS B CA 1
ATOM 994 C C . HIS B 1 3 ? -10.648 14.18 -17.438 1 28.78 3 HIS B C 1
ATOM 996 O O . HIS B 1 3 ? -10.945 14.414 -16.266 1 28.78 3 HIS B O 1
ATOM 1002 N N . PRO B 1 4 ? -11.547 14.188 -18.266 1 29.25 4 PRO B N 1
ATOM 1003 C CA . PRO B 1 4 ? -12.961 14.094 -17.906 1 29.25 4 PRO B CA 1
ATOM 1004 C C . PRO B 1 4 ? -13.234 13.016 -16.859 1 29.25 4 PRO B C 1
ATOM 1006 O O . PRO B 1 4 ? -12.695 11.914 -16.953 1 29.25 4 PRO B O 1
ATOM 1009 N N . GLN B 1 5 ? -13.328 13.422 -15.547 1 33.53 5 GLN B N 1
ATOM 1010 C CA . GLN B 1 5 ? -13.883 12.703 -14.398 1 33.53 5 GLN B CA 1
ATOM 1011 C C . GLN B 1 5 ? -15.141 11.93 -14.789 1 33.53 5 GLN B C 1
ATOM 1013 O O . GLN B 1 5 ? -16.031 12.477 -15.453 1 33.53 5 GLN B O 1
ATOM 1018 N N . ASP B 1 6 ? -15.117 10.82 -15.289 1 34.5 6 ASP B N 1
ATOM 1019 C CA . ASP B 1 6 ? -16.438 10.219 -15.484 1 34.5 6 ASP B CA 1
ATOM 1020 C C . ASP B 1 6 ? -17.391 10.594 -14.344 1 34.5 6 ASP B C 1
ATOM 1022 O O . ASP B 1 6 ? -17.016 10.516 -13.172 1 34.5 6 ASP B O 1
ATOM 1026 N N . PRO B 1 7 ? -18.391 11.422 -14.391 1 38.75 7 PRO B N 1
ATOM 1027 C CA . PRO B 1 7 ? -19.359 11.93 -13.414 1 38.75 7 PRO B CA 1
ATOM 1028 C C . PRO B 1 7 ? -19.781 10.883 -12.391 1 38.75 7 PRO B C 1
ATOM 1030 O O . PRO B 1 7 ? -20.141 11.227 -11.266 1 38.75 7 PRO B O 1
ATOM 1033 N N . HIS B 1 8 ? -20.234 9.797 -12.742 1 38.53 8 HIS B N 1
ATOM 1034 C CA . HIS B 1 8 ? -20.797 8.82 -11.82 1 38.53 8 HIS B CA 1
ATOM 1035 C C . HIS B 1 8 ? -19.734 8.25 -10.898 1 38.53 8 HIS B C 1
ATOM 1037 O O . HIS B 1 8 ? -20.016 7.855 -9.766 1 38.53 8 HIS B O 1
ATOM 1043 N N . CYS B 1 9 ? -18.875 7.41 -11.375 1 40.25 9 CYS B N 1
ATOM 1044 C CA . CYS B 1 9 ? -17.781 6.863 -10.586 1 40.25 9 CYS B CA 1
ATOM 1045 C C . CYS B 1 9 ? -16.625 7.844 -10.508 1 40.25 9 CYS B C 1
ATOM 1047 O O . CYS B 1 9 ? -15.773 7.883 -11.406 1 40.25 9 CYS B O 1
ATOM 1049 N N . PRO B 1 10 ? -16.719 9.047 -10.016 1 41.56 10 PRO B N 1
ATOM 1050 C CA . PRO B 1 10 ? -15.594 9.977 -9.961 1 41.56 10 PRO B CA 1
ATOM 1051 C C . PRO B 1 10 ? -14.312 9.328 -9.445 1 41.56 10 PRO B C 1
ATOM 1053 O O . PRO B 1 10 ? -14.375 8.383 -8.656 1 41.56 10 PRO B O 1
ATOM 1056 N N . THR B 1 11 ? -13.312 9.086 -10.312 1 45.19 11 THR B N 1
ATOM 1057 C CA . THR B 1 11 ? -11.977 8.578 -10.039 1 45.19 11 THR B CA 1
ATOM 1058 C C . THR B 1 11 ? -11.508 9.008 -8.648 1 45.19 11 THR B C 1
ATOM 1060 O O . THR B 1 11 ? -10.695 8.32 -8.023 1 45.19 11 THR B O 1
ATOM 1063 N N . TRP B 1 12 ? -11.766 10.312 -8.352 1 48.44 12 TRP B N 1
ATOM 1064 C CA . TRP B 1 12 ? -11.227 10.797 -7.086 1 48.44 12 TRP B CA 1
ATOM 1065 C C . TRP B 1 12 ? -12.328 10.867 -6.027 1 48.44 12 TRP B C 1
ATOM 1067 O O . TRP B 1 12 ? -13.453 11.289 -6.312 1 48.44 12 TRP B O 1
ATOM 1077 N N . PRO B 1 13 ? -12.125 10.133 -4.93 1 52.81 13 PRO B N 1
ATOM 1078 C CA . PRO B 1 13 ? -13.039 10.008 -3.787 1 52.81 13 PRO B CA 1
ATOM 1079 C C . PRO B 1 13 ? -13.641 11.344 -3.359 1 52.81 13 PRO B C 1
ATOM 1081 O O . PRO B 1 13 ? -12.93 12.344 -3.287 1 52.81 13 PRO B O 1
ATOM 1084 N N . ARG B 1 14 ? -14.883 11.656 -3.803 1 55.19 14 ARG B N 1
ATOM 1085 C CA . ARG B 1 14 ? -15.539 12.719 -3.055 1 55.19 14 ARG B CA 1
ATOM 1086 C C . ARG B 1 14 ? -15.531 12.43 -1.56 1 55.19 14 ARG B C 1
ATOM 1088 O O . ARG B 1 14 ? -16.062 11.406 -1.12 1 55.19 14 ARG B O 1
ATOM 1095 N N . HIS B 1 15 ? -14.656 13.141 -0.875 1 62.94 15 HIS B N 1
ATOM 1096 C CA . HIS B 1 15 ? -14.523 12.945 0.564 1 62.94 15 HIS B CA 1
ATOM 1097 C C . HIS B 1 15 ? -15.547 13.781 1.331 1 62.94 15 HIS B C 1
ATOM 1099 O O . HIS B 1 15 ? -15.742 14.961 1.023 1 62.94 15 HIS B O 1
ATOM 1105 N N . LEU B 1 16 ? -16.422 13.094 1.994 1 70.19 16 LEU B N 1
ATOM 1106 C CA . LEU B 1 16 ? -17.141 13.789 3.061 1 70.19 16 LEU B CA 1
ATOM 1107 C C . LEU B 1 16 ? -16.328 13.797 4.348 1 70.19 16 LEU B C 1
ATOM 1109 O O . LEU B 1 16 ? -15.945 12.742 4.852 1 70.19 16 LEU B O 1
ATOM 1113 N N . LEU B 1 17 ? -15.797 14.938 4.648 1 72.38 17 LEU B N 1
ATOM 1114 C CA . LEU B 1 17 ? -14.93 15.07 5.812 1 72.38 17 LEU B CA 1
ATOM 1115 C C . LEU B 1 17 ? -15.734 15.453 7.051 1 72.38 17 LEU B C 1
ATOM 1117 O O . LEU B 1 17 ? -16.547 16.375 7.008 1 72.38 17 LEU B O 1
ATOM 1121 N N . GLY B 1 18 ? -15.844 14.453 7.977 1 75.69 18 GLY B N 1
ATOM 1122 C CA . GLY B 1 18 ? -16.25 14.758 9.336 1 75.69 18 GLY B CA 1
ATOM 1123 C C . GLY B 1 18 ? -15.086 14.781 10.312 1 75.69 18 GLY B C 1
ATOM 1124 O O . GLY B 1 18 ? -13.961 14.43 9.961 1 75.69 18 GLY B O 1
ATOM 1125 N N . HIS B 1 19 ? -15.383 15.352 11.555 1 80.19 19 HIS B N 1
ATOM 1126 C CA . HIS B 1 19 ? -14.328 15.328 12.562 1 80.19 19 HIS B CA 1
ATOM 1127 C C . HIS B 1 19 ? -13.875 13.906 12.859 1 80.19 19 HIS B C 1
ATOM 1129 O O . HIS B 1 19 ? -14.672 13.078 13.32 1 80.19 19 HIS B O 1
ATOM 1135 N N . ARG B 1 20 ? -12.672 13.57 12.562 1 82.69 20 ARG B N 1
ATOM 1136 C CA . ARG B 1 20 ? -11.992 12.305 12.844 1 82.69 20 ARG B CA 1
ATOM 1137 C C . ARG B 1 20 ? -12.492 11.203 11.922 1 82.69 20 ARG B C 1
ATOM 1139 O O . ARG B 1 20 ? -12.242 10.016 12.164 1 82.69 20 ARG B O 1
ATOM 1146 N N . HIS B 1 21 ? -13.359 11.68 10.977 1 84.69 21 HIS B N 1
ATOM 1147 C CA . HIS B 1 21 ? -13.906 10.688 10.07 1 84.69 21 HIS B CA 1
ATOM 1148 C C . HIS B 1 21 ? -13.977 11.219 8.641 1 84.69 21 HIS B C 1
ATOM 1150 O O . HIS B 1 21 ? -14.25 12.398 8.43 1 84.69 21 HIS B O 1
ATOM 1156 N N . THR B 1 22 ? -13.688 10.398 7.754 1 81.56 22 THR B N 1
ATOM 1157 C CA . THR B 1 22 ? -13.852 10.703 6.34 1 81.56 22 THR B CA 1
ATOM 1158 C C . THR B 1 22 ? -14.531 9.539 5.613 1 81.56 22 THR B C 1
ATOM 1160 O O . THR B 1 22 ? -14.273 8.375 5.93 1 81.56 22 THR B O 1
ATOM 1163 N N . ARG B 1 23 ? -15.414 9.883 4.781 1 82 23 ARG B N 1
ATOM 1164 C CA . ARG B 1 23 ? -16.062 8.875 3.957 1 82 23 ARG B CA 1
ATOM 1165 C C . ARG B 1 23 ? -15.953 9.219 2.477 1 82 23 ARG B C 1
ATOM 1167 O O . ARG B 1 23 ? -16.094 10.383 2.092 1 82 23 ARG B O 1
ATOM 1174 N N . CYS B 1 24 ? -15.609 8.203 1.766 1 77.5 24 CYS B N 1
ATOM 1175 C CA . CYS B 1 24 ? -15.5 8.383 0.323 1 77.5 24 CYS B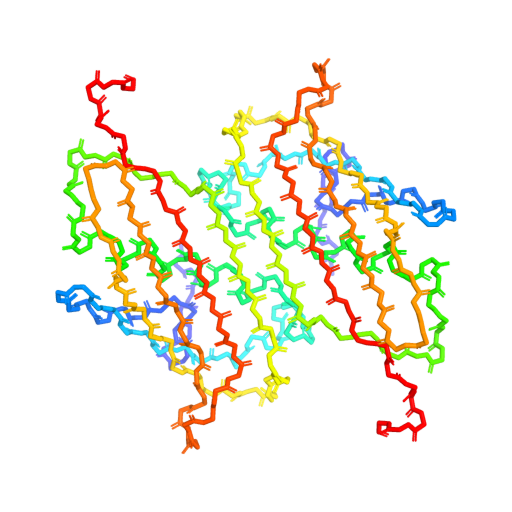 CA 1
ATOM 1176 C C . CYS B 1 24 ? -16.203 7.254 -0.423 1 77.5 24 CYS B C 1
ATOM 1178 O O . CYS B 1 24 ? -16.188 6.105 0.027 1 77.5 24 CYS B O 1
ATOM 1180 N N . ARG B 1 25 ? -16.906 7.707 -1.506 1 72.5 25 ARG B N 1
ATOM 1181 C CA . ARG B 1 25 ? -17.531 6.723 -2.385 1 72.5 25 ARG B CA 1
ATOM 1182 C C . ARG B 1 25 ? -16.672 6.484 -3.629 1 72.5 25 ARG B C 1
ATOM 1184 O O . ARG B 1 25 ? -16.25 7.438 -4.289 1 72.5 25 ARG B O 1
ATOM 1191 N N . LEU B 1 26 ? -16.297 5.293 -3.686 1 69.31 26 LEU B N 1
ATOM 1192 C CA . LEU B 1 26 ? -15.5 4.93 -4.855 1 69.31 26 LEU B CA 1
ATOM 1193 C C . LEU B 1 26 ? -16.266 3.961 -5.75 1 69.31 26 LEU B C 1
ATOM 1195 O O . LEU B 1 26 ? -16.984 3.088 -5.258 1 69.31 26 LEU B O 1
ATOM 1199 N N . CYS B 1 27 ? -16.453 4.422 -7.02 1 58.72 27 CYS B N 1
ATOM 1200 C CA . CYS B 1 27 ? -16.953 3.471 -8.008 1 58.72 27 CYS B CA 1
ATOM 1201 C C . CYS B 1 27 ? -15.797 2.811 -8.758 1 58.72 27 CYS B C 1
ATOM 1203 O O . CYS B 1 27 ? -14.891 3.494 -9.242 1 58.72 27 CYS B O 1
ATOM 1205 N N . PHE B 1 28 ? -15.445 1.777 -8.32 1 51.72 28 PHE B N 1
ATOM 1206 C CA . PHE B 1 28 ? -14.312 1.089 -8.922 1 51.72 28 PHE B CA 1
ATOM 1207 C C . PHE B 1 28 ? -14.648 0.629 -10.336 1 51.72 28 PHE B C 1
ATOM 1209 O O . PHE B 1 28 ? -15.508 -0.229 -10.523 1 51.72 28 PHE B O 1
ATOM 1216 N N . GLY B 1 29 ? -15.023 1.334 -11.438 1 45.88 29 GLY B N 1
ATOM 1217 C CA . GLY B 1 29 ? -14.695 0.777 -12.742 1 45.88 29 GLY B CA 1
ATOM 1218 C C . GLY B 1 29 ? -13.242 0.348 -12.859 1 45.88 29 GLY B C 1
ATOM 1219 O O . GLY B 1 29 ? -12.695 0.299 -13.961 1 45.88 29 GLY B O 1
ATOM 1220 N N . LEU B 1 30 ? -12.625 0.406 -11.898 1 43.25 30 LEU B N 1
ATOM 1221 C CA . LEU B 1 30 ? -11.18 0.26 -11.773 1 43.25 30 LEU B CA 1
ATOM 1222 C C . LEU B 1 30 ? -10.711 -1.058 -12.375 1 43.25 30 LEU B C 1
ATOM 1224 O O . LEU B 1 30 ? -9.602 -1.514 -12.094 1 43.25 30 LEU B O 1
ATOM 1228 N N . GLN B 1 31 ? -11.633 -1.903 -12.797 1 42.5 31 GLN B N 1
ATOM 1229 C CA . GLN B 1 31 ? -11.133 -3.066 -13.523 1 42.5 31 GLN B CA 1
ATOM 1230 C C . GLN B 1 31 ? -9.883 -2.721 -14.336 1 42.5 31 GLN B C 1
ATOM 1232 O O . GLN B 1 31 ? -9.023 -3.576 -14.547 1 42.5 31 GLN B O 1
ATOM 1237 N N . ASN B 1 32 ? -10.195 -1.734 -15.18 1 37.34 32 ASN B N 1
ATOM 1238 C CA . ASN B 1 32 ? -9.203 -1.434 -16.203 1 37.34 32 ASN B CA 1
ATOM 1239 C C . ASN B 1 32 ? -7.883 -0.972 -15.586 1 37.34 32 ASN B C 1
ATOM 1241 O O . ASN B 1 32 ? -6.875 -0.859 -16.281 1 37.34 32 ASN B O 1
ATOM 1245 N N . TYR B 1 33 ? -8.125 -0.047 -14.734 1 35.56 33 TYR B N 1
ATOM 1246 C CA . TYR B 1 33 ? -6.797 0.453 -14.406 1 35.56 33 TYR B CA 1
ATOM 1247 C C . TYR B 1 33 ? -5.828 -0.697 -14.141 1 35.56 33 TYR B C 1
ATOM 1249 O O . TYR B 1 33 ? -4.727 -0.725 -14.688 1 35.56 33 TYR B O 1
ATOM 1257 N N . PHE B 1 34 ? -5.879 -1.367 -12.906 1 36.41 34 PHE B N 1
ATOM 1258 C CA . PHE B 1 34 ? -4.871 -2.416 -12.789 1 36.41 34 PHE B CA 1
ATOM 1259 C C . PHE B 1 34 ? -5.445 -3.766 -13.203 1 36.41 34 PHE B C 1
ATOM 1261 O O . PHE B 1 34 ? -5.523 -4.688 -12.391 1 36.41 34 PHE B O 1
ATOM 1268 N N . GLY B 1 35 ? -6.199 -3.977 -14.211 1 35.81 35 GLY B N 1
ATOM 1269 C CA . GLY B 1 35 ? -6.656 -5.348 -14.352 1 35.81 35 GLY B CA 1
ATOM 1270 C C . GLY B 1 35 ? -6.91 -6.035 -13.023 1 35.81 35 GLY B C 1
ATOM 1271 O O . GLY B 1 35 ? -6.648 -5.465 -11.969 1 35.81 35 GLY B O 1
ATOM 1272 N N . GLY B 1 36 ? -7.375 -7.219 -12.508 1 40.94 36 GLY B N 1
ATOM 1273 C CA . GLY B 1 36 ? -7.641 -7.766 -11.188 1 40.94 36 GLY B CA 1
ATOM 1274 C C . GLY B 1 36 ? -7.18 -6.859 -10.062 1 40.94 36 GLY B C 1
ATOM 1275 O O . GLY B 1 36 ? -6.27 -6.047 -10.25 1 40.94 36 GLY B O 1
ATOM 1276 N N . LEU B 1 37 ? -8.203 -6.188 -9.281 1 44.75 37 LEU B N 1
ATOM 1277 C CA . LEU B 1 37 ? -7.773 -5.234 -8.266 1 44.75 37 LEU B CA 1
ATOM 1278 C C . LEU B 1 37 ? -6.344 -5.52 -7.824 1 44.75 37 LEU B C 1
ATOM 1280 O O . LEU B 1 37 ? -6.094 -6.484 -7.098 1 44.75 37 LEU B O 1
ATOM 1284 N N . HIS B 1 38 ? -5.457 -5.324 -8.625 1 56.97 38 HIS B N 1
ATOM 1285 C CA . HIS B 1 38 ? -4.055 -5.414 -8.219 1 56.97 38 HIS B CA 1
ATOM 1286 C C . HIS B 1 38 ? -3.809 -4.656 -6.918 1 56.97 38 HIS B C 1
ATOM 1288 O O . HIS B 1 38 ? -4.516 -3.695 -6.609 1 56.97 38 HIS B O 1
ATOM 1294 N N . GLY B 1 39 ? -3.793 -5.262 -5.789 1 66.44 39 GLY B N 1
ATOM 1295 C CA . GLY B 1 39 ? -3.471 -4.887 -4.422 1 66.44 39 GLY B CA 1
ATOM 1296 C C . GLY B 1 39 ? -2.875 -3.496 -4.309 1 66.44 39 GLY B C 1
ATOM 1297 O O . GLY B 1 39 ? -3.129 -2.783 -3.336 1 66.44 39 GLY B O 1
ATOM 1298 N N . GLY B 1 40 ? -2.402 -2.898 -5.367 1 72.31 40 GLY B N 1
ATOM 1299 C CA . GLY B 1 40 ? -1.755 -1.598 -5.328 1 72.31 40 GLY B CA 1
ATOM 1300 C C . GLY B 1 40 ? -2.736 -0.442 -5.387 1 72.31 40 GLY B C 1
ATOM 1301 O O . GLY B 1 40 ? -2.527 0.588 -4.742 1 72.31 40 GLY B O 1
ATOM 1302 N N . ALA B 1 41 ? -3.799 -0.544 -6.129 1 75.25 41 ALA B N 1
ATOM 1303 C CA . ALA B 1 41 ? -4.805 0.51 -6.223 1 75.25 41 ALA B CA 1
ATOM 1304 C C . ALA B 1 41 ? -5.488 0.735 -4.879 1 75.25 41 ALA B C 1
ATOM 1306 O O . ALA B 1 41 ? -5.742 1.877 -4.488 1 75.25 41 ALA B O 1
ATOM 1307 N N . VAL B 1 42 ? -5.805 -0.336 -4.227 1 83.88 42 VAL B N 1
ATOM 1308 C CA . VAL B 1 42 ? -6.41 -0.258 -2.9 1 83.88 42 VAL B CA 1
ATOM 1309 C C . VAL B 1 42 ? -5.488 0.512 -1.957 1 83.88 42 VAL B C 1
ATOM 1311 O O . VAL B 1 42 ? -5.949 1.357 -1.185 1 83.88 42 VAL B O 1
ATOM 1314 N N . ALA B 1 43 ? -4.227 0.222 -2.109 1 86.38 43 ALA B N 1
ATOM 1315 C CA . ALA B 1 43 ? -3.248 0.897 -1.26 1 86.38 43 ALA B CA 1
ATOM 1316 C C . ALA B 1 43 ? -3.234 2.4 -1.526 1 86.38 43 ALA B C 1
ATOM 1318 O O . ALA B 1 43 ? -3.162 3.201 -0.592 1 86.38 43 ALA B O 1
ATOM 1319 N N . ALA B 1 44 ? -3.281 2.779 -2.723 1 81.5 44 ALA B N 1
ATOM 1320 C CA . ALA B 1 44 ? -3.27 4.191 -3.098 1 81.5 44 ALA B CA 1
ATOM 1321 C C . ALA B 1 44 ? -4.496 4.914 -2.547 1 81.5 44 ALA B C 1
ATOM 1323 O O . ALA B 1 44 ? -4.387 6.027 -2.029 1 81.5 44 ALA B O 1
ATOM 1324 N N . ILE B 1 45 ? -5.574 4.281 -2.654 1 83.06 45 ILE B N 1
ATOM 1325 C CA . ILE B 1 45 ? -6.812 4.871 -2.158 1 83.06 45 ILE B CA 1
ATOM 1326 C C . ILE B 1 45 ? -6.762 4.98 -0.636 1 83.06 45 ILE B C 1
ATOM 1328 O O . ILE B 1 45 ? -7.133 6.008 -0.067 1 83.06 45 ILE B O 1
ATOM 1332 N N . ALA B 1 46 ? -6.336 3.893 -0.075 1 88.69 46 ALA B N 1
ATOM 1333 C CA . ALA B 1 46 ? -6.219 3.887 1.381 1 88.69 46 ALA B CA 1
ATOM 1334 C C . ALA B 1 46 ? -5.359 5.051 1.866 1 88.69 46 ALA B C 1
ATOM 1336 O O . ALA B 1 46 ? -5.719 5.734 2.828 1 88.69 46 ALA B O 1
ATOM 1337 N N . GLU B 1 47 ? -4.293 5.262 1.247 1 87.62 47 GLU B N 1
ATOM 1338 C CA . GLU B 1 47 ? -3.396 6.352 1.635 1 87.62 47 GLU B CA 1
ATOM 1339 C C . GLU B 1 47 ? -4.09 7.707 1.509 1 87.62 47 GLU B C 1
ATOM 1341 O O . GLU B 1 47 ? -3.986 8.547 2.406 1 87.62 47 GLU B O 1
ATOM 1346 N N . ARG B 1 48 ? -4.738 7.848 0.447 1 84.44 48 ARG B N 1
ATOM 1347 C CA . ARG B 1 48 ? -5.406 9.125 0.203 1 84.44 48 ARG B CA 1
ATOM 1348 C C . ARG B 1 48 ? -6.477 9.391 1.255 1 84.44 48 ARG B C 1
ATOM 1350 O O . ARG B 1 48 ? -6.582 10.5 1.777 1 84.44 48 ARG B O 1
ATOM 1357 N N . VAL B 1 49 ? -7.254 8.438 1.49 1 87.62 49 VAL B N 1
ATOM 1358 C CA . VAL B 1 49 ? -8.312 8.578 2.488 1 87.62 49 VAL B CA 1
ATOM 1359 C C . VAL B 1 49 ? -7.691 8.812 3.865 1 87.62 49 VAL B C 1
ATOM 1361 O O . VAL B 1 49 ? -8.195 9.617 4.652 1 87.62 49 VAL B O 1
ATOM 1364 N N . ALA B 1 50 ? -6.629 8.109 4.113 1 91.12 50 ALA B N 1
ATOM 1365 C CA . ALA B 1 50 ? -5.945 8.266 5.395 1 91.12 50 ALA B CA 1
ATOM 1366 C C . ALA B 1 50 ? -5.418 9.688 5.566 1 91.12 50 ALA B C 1
ATOM 1368 O O . ALA B 1 50 ? -5.52 10.266 6.648 1 91.12 50 ALA B O 1
ATOM 1369 N N . ILE B 1 51 ? -4.836 10.18 4.562 1 88.12 51 ILE B N 1
ATOM 1370 C CA . ILE B 1 51 ? -4.32 11.539 4.605 1 88.12 51 ILE B CA 1
ATOM 1371 C C . ILE B 1 51 ? -5.461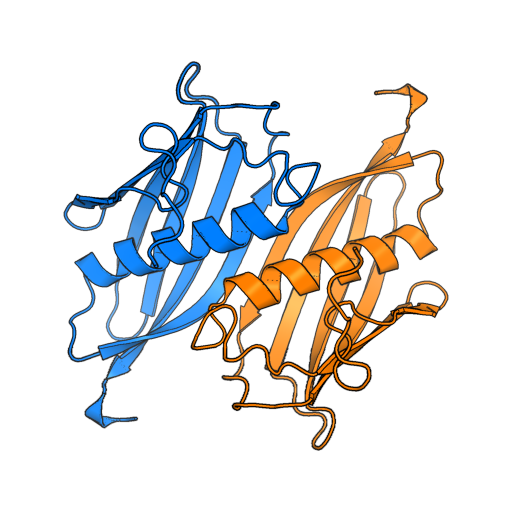 12.516 4.883 1 88.12 51 ILE B C 1
ATOM 1373 O O . ILE B 1 51 ? -5.355 13.367 5.766 1 88.12 51 ILE B O 1
ATOM 1377 N N . ALA B 1 52 ? -6.504 12.398 4.137 1 87.56 52 ALA B N 1
ATOM 1378 C CA . ALA B 1 52 ? -7.652 13.281 4.312 1 87.56 52 ALA B CA 1
ATOM 1379 C C . ALA B 1 52 ? -8.203 13.188 5.734 1 87.56 52 ALA B C 1
ATOM 1381 O O . ALA B 1 52 ? -8.539 14.211 6.34 1 87.56 52 ALA B O 1
ATOM 1382 N N . THR B 1 53 ? -8.297 12.008 6.23 1 9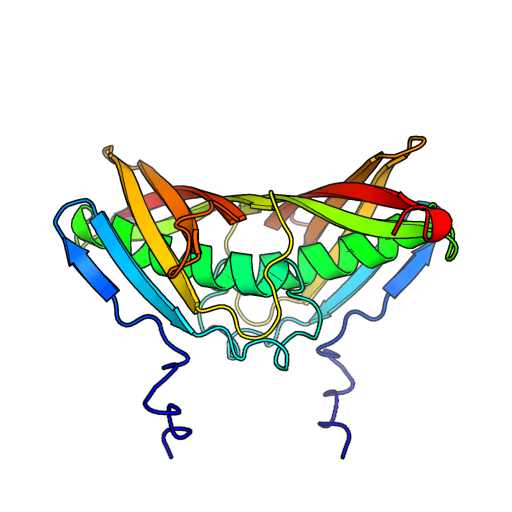1.38 53 THR B N 1
ATOM 1383 C CA . THR B 1 53 ? -8.805 11.789 7.578 1 91.38 53 THR B CA 1
ATOM 1384 C C . THR B 1 53 ? -7.867 12.398 8.617 1 91.38 53 THR B C 1
ATOM 1386 O O . THR B 1 53 ? -8.312 13.07 9.547 1 91.38 53 THR B O 1
ATOM 1389 N N . SER B 1 54 ? -6.621 12.141 8.438 1 91.12 54 SER B N 1
ATOM 1390 C CA . SER B 1 54 ? -5.633 12.68 9.367 1 91.12 54 SER B CA 1
ATOM 1391 C C . SER B 1 54 ? -5.691 14.203 9.414 1 91.12 54 SER B C 1
ATOM 1393 O O . SER B 1 54 ? -5.516 14.805 10.477 1 91.12 54 SER B O 1
ATOM 1395 N N . ARG B 1 55 ? -5.949 14.781 8.289 1 90.44 55 ARG B N 1
ATOM 1396 C CA . ARG B 1 55 ? -5.953 16.234 8.188 1 90.44 55 ARG B CA 1
ATOM 1397 C C . ARG B 1 55 ? -7.133 16.828 8.945 1 90.44 55 ARG B C 1
ATOM 1399 O O . ARG B 1 55 ? -7.16 18.031 9.219 1 90.44 55 ARG B O 1
ATOM 1406 N N . THR B 1 56 ? -8.086 16.062 9.312 1 90.31 56 THR B N 1
ATOM 1407 C CA . THR B 1 56 ? -9.195 16.562 10.117 1 90.31 56 THR B CA 1
ATOM 1408 C C . THR B 1 56 ? -8.727 16.875 11.539 1 90.31 56 THR B C 1
ATOM 1410 O O . THR B 1 56 ? -9.406 17.578 12.281 1 90.31 56 THR B O 1
ATOM 1413 N N . VAL B 1 57 ? -7.52 16.344 11.969 1 92 57 VAL B N 1
ATOM 1414 C CA . VAL B 1 57 ? -7.094 16.531 13.352 1 92 57 VAL B CA 1
ATOM 1415 C C . VAL B 1 57 ? -5.703 17.156 13.383 1 92 57 VAL B C 1
ATOM 1417 O O . VAL B 1 57 ? -5.258 17.656 14.422 1 92 57 VAL B O 1
ATOM 1420 N N . VAL B 1 58 ? -5.043 17.078 12.289 1 90.19 58 VAL B N 1
ATOM 1421 C CA . VAL B 1 58 ? -3.703 17.656 12.219 1 90.19 58 VAL B CA 1
ATOM 1422 C C . VAL B 1 58 ? -3.756 19 11.5 1 90.19 58 VAL B C 1
ATOM 1424 O O . VAL B 1 58 ? -4.203 19.078 10.352 1 90.19 58 VAL B O 1
ATOM 1427 N N . GLY B 1 59 ? -3.246 19.969 12.07 1 86.62 59 GLY B N 1
ATOM 1428 C CA . GLY B 1 59 ? -3.291 21.312 11.523 1 86.62 59 GLY B CA 1
ATOM 1429 C C . GLY B 1 59 ? -2.43 21.484 10.289 1 86.62 59 GLY B C 1
ATOM 1430 O O . GLY B 1 59 ? -1.564 20.656 10.008 1 86.62 59 GLY B O 1
ATOM 1431 N N . VAL B 1 60 ? -2.68 22.531 9.57 1 85.62 60 VAL B N 1
ATOM 1432 C CA . VAL B 1 60 ? -1.986 22.828 8.32 1 85.62 60 VAL B CA 1
ATOM 1433 C C . VAL B 1 60 ? -0.552 23.266 8.617 1 85.62 60 VAL B C 1
ATOM 1435 O O . VAL B 1 60 ? 0.303 23.25 7.73 1 85.62 60 VAL B O 1
ATOM 1438 N N . ASP B 1 61 ? -0.347 23.578 9.891 1 87.38 61 ASP B N 1
ATOM 1439 C CA . ASP B 1 61 ? 0.985 24 10.312 1 87.38 61 ASP B CA 1
ATOM 1440 C C . ASP B 1 61 ? 1.936 22.812 10.414 1 87.38 61 ASP B C 1
ATOM 1442 O O . ASP B 1 61 ? 3.129 22.984 10.68 1 87.38 61 ASP B O 1
ATOM 1446 N N . LYS B 1 62 ? 1.41 21.703 10.312 1 87.31 62 LYS B N 1
ATOM 1447 C CA . LYS B 1 62 ? 2.229 20.484 10.352 1 87.31 62 LYS B CA 1
ATOM 1448 C C . LYS B 1 62 ? 2.191 19.75 9.016 1 87.31 62 LYS B C 1
ATOM 1450 O O . LYS B 1 62 ? 1.163 19.734 8.336 1 87.31 62 LYS B O 1
ATOM 1455 N N . GLU B 1 63 ? 3.293 19.234 8.711 1 86.38 63 GLU B N 1
ATOM 1456 C CA . GLU B 1 63 ? 3.355 18.312 7.586 1 86.38 63 GLU B CA 1
ATOM 1457 C C . GLU B 1 63 ? 3.203 16.859 8.055 1 86.38 63 GLU B C 1
ATOM 1459 O O . GLU B 1 63 ? 3.752 16.469 9.086 1 86.38 63 GLU B O 1
ATOM 1464 N N . ILE B 1 64 ? 2.449 16.172 7.32 1 88.12 64 ILE B N 1
ATOM 1465 C CA . ILE B 1 64 ? 2.242 14.773 7.695 1 88.12 64 ILE B CA 1
ATOM 1466 C C . ILE B 1 64 ? 3.035 13.859 6.762 1 88.12 64 ILE B C 1
ATOM 1468 O O . ILE B 1 64 ? 3.031 14.055 5.543 1 88.12 64 ILE B O 1
ATOM 1472 N N . PHE B 1 65 ? 3.75 12.875 7.352 1 85.81 65 PHE B N 1
ATOM 1473 C CA . PHE B 1 65 ? 4.527 11.883 6.621 1 85.81 65 PHE B CA 1
ATOM 1474 C C . PHE B 1 65 ? 4.031 10.477 6.922 1 85.81 65 PHE B C 1
ATOM 1476 O O . PHE B 1 65 ? 3.881 10.102 8.086 1 85.81 65 PHE B O 1
ATOM 1483 N N . LEU B 1 66 ? 3.795 9.773 5.895 1 90.44 66 LEU B N 1
ATOM 1484 C CA . LEU B 1 66 ? 3.371 8.391 6.07 1 90.44 66 LEU B CA 1
ATOM 1485 C C . LEU B 1 66 ? 4.516 7.535 6.605 1 90.44 66 LEU B C 1
ATOM 1487 O O . LEU B 1 66 ? 5.594 7.492 6.012 1 90.44 66 LEU B O 1
ATOM 1491 N N . VAL B 1 67 ? 4.254 6.898 7.715 1 92.94 67 VAL B N 1
ATOM 1492 C CA . VAL B 1 67 ? 5.266 6.074 8.367 1 92.94 67 VAL B CA 1
ATOM 1493 C C . VAL B 1 67 ? 5.008 4.602 8.07 1 92.94 67 VAL B C 1
ATOM 1495 O O . VAL B 1 67 ? 5.941 3.836 7.82 1 92.94 67 VAL B O 1
ATOM 1498 N N . ASP B 1 68 ? 3.695 4.254 8.156 1 94.75 68 ASP B N 1
ATOM 1499 C CA . ASP B 1 68 ? 3.309 2.865 7.926 1 94.75 68 ASP B CA 1
ATOM 1500 C C . ASP B 1 68 ? 1.939 2.781 7.254 1 94.75 68 ASP B C 1
ATOM 1502 O O . ASP B 1 68 ? 1.043 3.57 7.562 1 94.75 68 ASP B O 1
ATOM 1506 N N . LEU B 1 69 ? 1.863 1.854 6.434 1 94.94 69 LEU B N 1
ATOM 1507 C CA . LEU B 1 69 ? 0.596 1.519 5.793 1 94.94 69 LEU B CA 1
ATOM 1508 C C . LEU B 1 69 ? 0.42 0.007 5.695 1 94.94 69 LEU B C 1
ATOM 1510 O O . LEU B 1 69 ? 1.277 -0.687 5.141 1 94.94 69 LEU B O 1
ATOM 1514 N N . GLY B 1 70 ? -0.616 -0.45 6.281 1 96.19 70 GLY B N 1
ATOM 1515 C CA . GLY B 1 70 ? -0.974 -1.855 6.188 1 96.19 70 GLY B CA 1
ATOM 1516 C C . GLY B 1 70 ? -2.357 -2.08 5.602 1 96.19 70 GLY B C 1
ATOM 1517 O O . GLY B 1 70 ? -3.291 -1.336 5.902 1 96.19 70 GLY B O 1
ATOM 1518 N N . ILE B 1 71 ? -2.41 -3.094 4.812 1 94.06 71 ILE B N 1
ATOM 1519 C CA . ILE B 1 71 ? -3.695 -3.4 4.195 1 94.06 71 ILE B CA 1
ATOM 1520 C C . ILE B 1 71 ? -3.967 -4.902 4.281 1 94.06 71 ILE B C 1
ATOM 1522 O O . ILE B 1 71 ? -3.074 -5.715 4.031 1 94.06 71 ILE B O 1
ATOM 1526 N N . SER B 1 72 ? -5.125 -5.207 4.633 1 95.19 72 SER B N 1
ATOM 1527 C CA . SER B 1 72 ? -5.605 -6.586 4.605 1 95.19 72 SER B CA 1
ATOM 1528 C C . SER B 1 72 ? -6.672 -6.781 3.529 1 95.19 72 SER B C 1
ATOM 1530 O O . SER B 1 72 ? -7.688 -6.086 3.523 1 95.19 72 SER B O 1
ATOM 1532 N N . TYR B 1 73 ? -6.379 -7.664 2.67 1 91.56 73 TYR B N 1
ATOM 1533 C CA . TYR B 1 73 ? -7.305 -7.992 1.591 1 91.56 73 TYR B CA 1
ATOM 1534 C C . TYR B 1 73 ? -8.164 -9.195 1.958 1 91.56 73 TYR B C 1
ATOM 1536 O O . TYR B 1 73 ? -7.754 -10.344 1.766 1 91.56 73 TYR B O 1
ATOM 1544 N N . LEU B 1 74 ? -9.312 -8.938 2.391 1 90.75 74 LEU B N 1
ATOM 1545 C CA . LEU B 1 74 ? -10.156 -9.961 2.996 1 90.75 74 LEU B CA 1
ATOM 1546 C C . LEU B 1 74 ? -10.961 -10.703 1.935 1 90.75 74 LEU B C 1
ATOM 1548 O O . LEU B 1 74 ? -11.273 -11.883 2.1 1 90.75 74 LEU B O 1
ATOM 1552 N N . SER B 1 75 ? -11.344 -10 0.945 1 84.5 75 SER B N 1
ATOM 1553 C CA . SER B 1 75 ? -12.117 -10.602 -0.138 1 84.5 75 SER B CA 1
ATOM 1554 C C . SER B 1 75 ? -11.852 -9.891 -1.463 1 84.5 75 SER B C 1
ATOM 1556 O O . SER B 1 75 ? -11.461 -8.719 -1.48 1 84.5 75 SER B O 1
ATOM 1558 N N . ALA B 1 76 ? -11.969 -10.656 -2.57 1 75.06 76 ALA B N 1
ATOM 1559 C CA . ALA B 1 76 ? -11.836 -10.039 -3.889 1 75.06 76 ALA B CA 1
ATOM 1560 C C . ALA B 1 76 ? -12.984 -9.078 -4.164 1 75.06 76 ALA B C 1
ATOM 1562 O O . ALA B 1 76 ? -14.117 -9.32 -3.736 1 75.06 76 ALA B O 1
ATOM 1563 N N . ALA B 1 77 ? -12.609 -7.914 -4.625 1 70.19 77 ALA B N 1
ATOM 1564 C CA . ALA B 1 77 ? -13.68 -7.016 -5.031 1 70.19 77 ALA B CA 1
ATOM 1565 C C . ALA B 1 77 ? -14.219 -7.387 -6.41 1 70.19 77 ALA B C 1
ATOM 1567 O O . ALA B 1 77 ? -13.445 -7.617 -7.344 1 70.19 77 ALA B O 1
ATOM 1568 N N . PRO B 1 78 ? -15.531 -7.613 -6.438 1 65.12 78 PRO B N 1
ATOM 1569 C CA . PRO B 1 78 ? -16.109 -7.91 -7.754 1 65.12 78 PRO B CA 1
ATOM 1570 C C . PRO B 1 78 ? -15.867 -6.793 -8.766 1 65.12 78 PRO B C 1
ATOM 1572 O O . PRO B 1 78 ? -15.656 -5.641 -8.383 1 65.12 78 PRO B O 1
ATOM 1575 N N . LYS B 1 79 ? -15.961 -7.332 -9.984 1 63 79 LYS B N 1
ATOM 1576 C CA . LYS B 1 79 ? -15.883 -6.375 -11.078 1 63 79 LYS B CA 1
ATOM 1577 C C . LYS B 1 79 ? -17.031 -5.367 -11.016 1 63 79 LYS B C 1
ATOM 1579 O O . LYS B 1 79 ? -18.172 -5.734 -10.711 1 63 79 LYS B O 1
ATOM 1584 N N . ASP B 1 80 ? -16.688 -4.047 -10.961 1 64.94 80 ASP B N 1
ATOM 1585 C CA . ASP B 1 80 ? -17.672 -2.967 -11.055 1 64.94 80 ASP B CA 1
ATOM 1586 C C . ASP B 1 80 ? -18.328 -2.691 -9.703 1 64.94 80 ASP B C 1
ATOM 1588 O O . ASP B 1 80 ? -19.453 -2.221 -9.648 1 64.94 80 ASP B O 1
ATOM 1592 N N . ALA B 1 81 ? -17.75 -3.184 -8.727 1 70.31 81 ALA B N 1
ATOM 1593 C CA . ALA B 1 81 ? -18.344 -2.951 -7.414 1 70.31 81 ALA B CA 1
ATOM 1594 C C . ALA B 1 81 ? -18.172 -1.5 -6.977 1 70.31 81 ALA B C 1
ATOM 1596 O O . ALA B 1 81 ? -17.141 -0.876 -7.281 1 70.31 81 ALA B O 1
ATOM 1597 N N . GLU B 1 82 ? -19.328 -1.032 -6.473 1 78.94 82 GLU B N 1
ATOM 1598 C CA . GLU B 1 82 ? -19.266 0.254 -5.785 1 78.94 82 GLU B CA 1
ATOM 1599 C C . GLU B 1 82 ? -18.828 0.08 -4.332 1 78.94 82 GLU B C 1
ATOM 1601 O O . GLU B 1 82 ? -19.469 -0.653 -3.574 1 78.94 82 GLU B O 1
ATOM 1606 N N . LEU B 1 83 ? -17.766 0.756 -4.035 1 83.12 83 LEU B N 1
ATOM 1607 C CA . LEU B 1 83 ? -17.234 0.63 -2.682 1 83.12 83 LEU B CA 1
ATOM 1608 C C . LEU B 1 83 ? -17.391 1.937 -1.91 1 83.12 83 LEU B C 1
ATOM 1610 O O . LEU B 1 83 ? -17.359 3.02 -2.5 1 83.12 83 LEU B O 1
ATOM 1614 N N . ILE B 1 84 ? -17.656 1.741 -0.639 1 87.5 84 ILE B N 1
ATOM 1615 C CA . ILE B 1 84 ? -17.594 2.844 0.314 1 87.5 84 ILE B CA 1
ATOM 1616 C C . ILE B 1 84 ? -16.312 2.709 1.156 1 87.5 84 ILE B C 1
ATOM 1618 O O . ILE B 1 84 ? -16.062 1.654 1.743 1 87.5 84 ILE B O 1
ATOM 1622 N N . VAL B 1 85 ? -15.594 3.768 1.131 1 89.94 85 VAL B N 1
ATOM 1623 C CA . VAL B 1 85 ? -14.352 3.783 1.896 1 89.94 85 VAL B CA 1
ATOM 1624 C C . VAL B 1 85 ? -14.469 4.762 3.062 1 89.94 85 VAL B C 1
ATOM 1626 O O . VAL B 1 85 ? -14.703 5.957 2.857 1 89.94 85 VAL B O 1
ATOM 1629 N N . ASP B 1 86 ? -14.32 4.16 4.305 1 92 86 ASP B N 1
ATOM 1630 C CA . ASP B 1 86 ? -14.445 4.957 5.52 1 92 86 ASP B CA 1
ATOM 1631 C C . ASP B 1 86 ? -13.109 5.039 6.258 1 92 86 ASP B C 1
ATOM 1633 O O . ASP B 1 86 ? -12.469 4.016 6.504 1 92 86 ASP B O 1
ATOM 1637 N N . GLY B 1 87 ? -12.742 6.223 6.543 1 94.25 87 GLY B N 1
ATOM 1638 C CA . GLY B 1 87 ? -11.578 6.457 7.379 1 94.25 87 GLY B CA 1
ATOM 1639 C C . GLY B 1 87 ? -11.922 7.039 8.734 1 94.25 87 GLY B C 1
ATOM 1640 O O . GLY B 1 87 ? -12.836 7.859 8.852 1 94.25 87 GLY B O 1
ATOM 1641 N N . ALA B 1 88 ? -11.172 6.555 9.797 1 95.19 88 ALA B N 1
ATOM 1642 C CA . ALA B 1 88 ? -11.391 7.059 11.148 1 95.19 88 ALA B CA 1
ATOM 1643 C C . ALA B 1 88 ? -10.062 7.219 11.891 1 95.19 88 ALA B C 1
ATOM 1645 O O . ALA B 1 88 ? -9.203 6.34 11.828 1 95.19 88 ALA B O 1
ATOM 1646 N N . VAL B 1 89 ? -9.969 8.32 12.586 1 95.31 89 VAL B N 1
ATOM 1647 C CA . VAL B 1 89 ? -8.805 8.516 13.438 1 95.31 89 VAL B CA 1
ATOM 1648 C C . VAL B 1 89 ? -8.891 7.602 14.656 1 95.31 89 VAL B C 1
ATOM 1650 O O . VAL B 1 89 ? -9.859 7.664 15.414 1 95.31 89 VAL B O 1
ATOM 1653 N N . VAL B 1 90 ? -7.996 6.754 14.773 1 95.19 90 VAL B N 1
ATOM 1654 C CA . VAL B 1 90 ? -7.922 5.844 15.914 1 95.19 90 VAL B CA 1
ATOM 1655 C C . VAL B 1 90 ? -7.25 6.543 17.094 1 95.19 90 VAL B C 1
ATOM 1657 O O . VAL B 1 90 ? -7.703 6.426 18.234 1 95.19 90 VAL B O 1
ATOM 1660 N N . LYS B 1 91 ? -6.215 7.258 16.766 1 93.44 91 LYS B N 1
ATOM 1661 C CA . LYS B 1 91 ? -5.438 7.98 17.766 1 93.44 91 LYS B CA 1
ATOM 1662 C C . LYS B 1 91 ? -4.719 9.172 17.141 1 93.44 91 LYS B C 1
ATOM 1664 O O . LYS B 1 91 ? -4.219 9.094 16.031 1 93.44 91 LYS B O 1
ATOM 1669 N N . SER B 1 92 ? -4.73 10.211 17.812 1 92 92 SER B N 1
ATOM 1670 C CA . SER B 1 92 ? -4.004 11.414 17.406 1 92 92 SER B CA 1
ATOM 1671 C C . SER B 1 92 ? -3.199 11.984 18.578 1 92 92 SER B C 1
ATOM 1673 O O . SER B 1 92 ? -3.771 12.453 19.562 1 92 92 SER B O 1
ATOM 1675 N N . GLY B 1 93 ? -1.942 11.812 18.453 1 89 93 GLY B N 1
ATOM 1676 C CA . GLY B 1 93 ? -1.055 12.398 19.438 1 89 93 GLY B CA 1
ATOM 1677 C C . GLY B 1 93 ? -0.307 13.609 18.938 1 89 93 GLY B C 1
ATOM 1678 O O . GLY B 1 93 ? -0.725 14.242 17.953 1 89 93 GLY B O 1
ATOM 1679 N N . ARG B 1 94 ? 0.75 14 19.734 1 87.5 94 ARG B N 1
ATOM 1680 C CA . ARG B 1 94 ? 1.514 15.195 19.406 1 87.5 94 ARG B CA 1
ATOM 1681 C C . ARG B 1 94 ? 2.221 15.039 18.062 1 87.5 94 ARG B C 1
ATOM 1683 O O . ARG B 1 94 ? 2.156 15.938 17.219 1 87.5 94 ARG B O 1
ATOM 1690 N N . ASN B 1 95 ? 2.797 13.812 17.828 1 92.12 95 ASN B N 1
ATOM 1691 C CA . ASN B 1 95 ? 3.609 13.656 16.641 1 92.12 95 ASN B CA 1
ATOM 1692 C C . ASN B 1 95 ? 3.141 12.477 15.789 1 92.12 95 ASN B C 1
ATOM 1694 O O . ASN B 1 95 ? 3.709 12.195 14.734 1 92.12 95 ASN B O 1
ATOM 1698 N N . ILE B 1 96 ? 2.059 11.805 16.344 1 94.25 96 ILE B N 1
ATOM 1699 C CA . ILE B 1 96 ? 1.647 10.602 15.625 1 94.25 96 ILE B CA 1
ATOM 1700 C C . ILE B 1 96 ? 0.129 10.594 15.461 1 94.25 96 ILE B C 1
ATOM 1702 O O . ILE B 1 96 ? -0.602 10.938 16.391 1 94.25 96 ILE B O 1
ATOM 1706 N N . THR B 1 97 ? -0.314 10.25 14.344 1 95.12 97 THR B N 1
ATOM 1707 C CA . THR B 1 97 ? -1.73 10.031 14.07 1 95.12 97 THR B CA 1
ATOM 1708 C 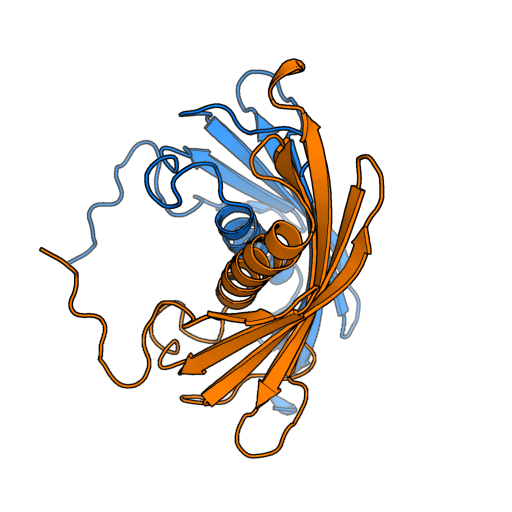C . THR B 1 97 ? -1.952 8.672 13.422 1 95.12 97 THR B C 1
ATOM 1710 O O . THR B 1 97 ? -1.293 8.328 12.438 1 95.12 97 THR B O 1
ATOM 1713 N N . ALA B 1 98 ? -2.805 7.895 13.992 1 96.88 98 ALA B N 1
ATOM 1714 C CA . ALA B 1 98 ? -3.184 6.598 13.438 1 96.88 98 ALA B CA 1
ATOM 1715 C C . ALA B 1 98 ? -4.609 6.629 12.891 1 96.88 98 ALA B C 1
ATOM 1717 O O . ALA B 1 98 ? -5.52 7.137 13.547 1 96.88 98 ALA B O 1
ATOM 1718 N N . VAL B 1 99 ? -4.766 6.074 11.695 1 95.75 99 VAL B N 1
ATOM 1719 C CA . VAL B 1 99 ? -6.055 6.09 11.016 1 95.75 99 VAL B CA 1
ATOM 1720 C C . VAL B 1 99 ? -6.426 4.672 10.578 1 95.75 99 VAL B C 1
ATOM 1722 O O . VAL B 1 99 ? -5.578 3.926 10.078 1 95.75 99 VAL B O 1
ATOM 1725 N N . SER B 1 100 ? -7.617 4.332 10.805 1 97.06 100 SER B N 1
ATOM 1726 C CA . SER B 1 100 ? -8.156 3.088 10.266 1 97.06 100 SER B CA 1
ATOM 1727 C C . SER B 1 100 ? -9.047 3.354 9.055 1 97.06 100 SER B C 1
ATOM 1729 O O . SER B 1 100 ? -9.781 4.344 9.023 1 97.06 100 SER B O 1
ATOM 1731 N N . ILE B 1 101 ? -8.938 2.514 8.047 1 94.06 101 ILE B N 1
ATOM 1732 C CA . ILE B 1 101 ? -9.727 2.643 6.824 1 94.06 101 ILE B CA 1
ATOM 1733 C C . ILE B 1 101 ? -10.445 1.33 6.531 1 94.06 101 ILE B C 1
ATOM 1735 O O . ILE B 1 101 ? -9.852 0.255 6.605 1 94.06 101 ILE B O 1
ATOM 1739 N N . GLU B 1 102 ? -11.656 1.437 6.145 1 94.38 102 GLU B N 1
ATOM 1740 C CA . GLU B 1 102 ? -12.453 0.269 5.77 1 94.38 102 GLU B CA 1
ATOM 1741 C C . GLU B 1 102 ? -13.055 0.437 4.375 1 94.38 102 GLU B C 1
ATOM 1743 O O . GLU B 1 102 ? -13.586 1.5 4.051 1 94.38 102 GLU B O 1
ATOM 1748 N N . PHE B 1 103 ? -12.883 -0.592 3.6 1 90.69 103 PHE B N 1
ATOM 1749 C CA . PHE B 1 103 ? -13.523 -0.681 2.293 1 90.69 103 PHE B CA 1
ATOM 1750 C C . PHE B 1 103 ? -14.711 -1.635 2.336 1 90.69 103 PHE B C 1
ATOM 1752 O O . PHE B 1 103 ? -14.539 -2.832 2.574 1 90.69 103 PHE B O 1
ATOM 1759 N N . LYS B 1 104 ? -15.859 -1.111 2.037 1 92.12 104 LYS B N 1
ATOM 1760 C CA . LYS B 1 104 ? -17.062 -1.933 2.078 1 92.12 104 LYS B CA 1
ATOM 1761 C C . LYS B 1 104 ? -17.844 -1.839 0.765 1 92.12 104 LYS B C 1
ATOM 1763 O O . LYS B 1 104 ? -17.859 -0.788 0.121 1 92.12 104 LYS B O 1
ATOM 1768 N N . MET B 1 105 ? -18.438 -2.967 0.52 1 88.25 105 MET B N 1
ATOM 1769 C CA . MET B 1 105 ? -19.375 -2.934 -0.595 1 88.25 105 MET B CA 1
ATOM 1770 C C . MET B 1 105 ? -20.562 -2.029 -0.278 1 88.25 105 MET B C 1
ATOM 1772 O O . MET B 1 105 ? -21.172 -2.145 0.789 1 88.25 105 MET B O 1
ATOM 1776 N N . LYS B 1 106 ? -20.875 -1.248 -1.198 1 87.25 106 LYS B N 1
ATOM 1777 C CA . LYS B 1 106 ? -21.969 -0.315 -0.949 1 87.25 106 LYS B CA 1
ATOM 1778 C C . LYS B 1 106 ? -23.297 -1.052 -0.8 1 87.25 106 LYS B C 1
ATOM 1780 O O . LYS B 1 106 ? -24.078 -0.753 0.103 1 87.25 106 LYS B O 1
ATOM 1785 N N . LYS B 1 107 ? -23.5 -2.025 -1.637 1 86.69 107 LYS B N 1
ATOM 1786 C CA . LYS B 1 107 ? -24.781 -2.709 -1.711 1 86.69 107 LYS B CA 1
ATOM 1787 C C . LYS B 1 107 ? -24.984 -3.641 -0.519 1 86.69 107 LYS B C 1
ATOM 1789 O O . LYS B 1 107 ? -26.062 -3.676 0.079 1 86.69 107 LYS B O 1
ATOM 1794 N N . THR B 1 108 ? -24 -4.367 -0.058 1 89.44 108 THR B N 1
ATOM 1795 C CA . THR B 1 108 ? -24.172 -5.426 0.931 1 89.44 108 THR B CA 1
ATOM 1796 C C . THR B 1 108 ? -23.578 -5.016 2.273 1 89.44 108 THR B C 1
ATOM 1798 O O . THR B 1 108 ? -23.891 -5.613 3.307 1 89.44 108 THR B O 1
ATOM 1801 N N . GLY B 1 109 ? -22.703 -4.008 2.217 1 90.81 109 GLY B N 1
ATOM 1802 C CA . GLY B 1 109 ? -21.984 -3.648 3.434 1 90.81 109 GLY B CA 1
ATOM 1803 C C . GLY B 1 109 ? -20.859 -4.598 3.768 1 90.81 109 GLY B C 1
ATOM 1804 O O . GLY B 1 109 ? -20.203 -4.461 4.809 1 90.81 109 GLY B O 1
ATOM 1805 N N . LYS B 1 110 ? -20.609 -5.496 2.865 1 91.69 110 LYS B N 1
ATOM 1806 C CA . LYS B 1 110 ? -19.547 -6.473 3.098 1 91.69 110 LYS B CA 1
ATOM 1807 C C . LYS B 1 110 ? -18.188 -5.793 3.141 1 91.69 110 LYS B C 1
ATOM 1809 O O . LYS B 1 110 ? -17.859 -4.992 2.264 1 91.69 110 LYS B O 1
ATOM 1814 N N . LEU B 1 111 ? -17.453 -6.156 4.219 1 93.69 111 LEU B N 1
ATOM 1815 C CA . LEU B 1 111 ? -16.094 -5.652 4.359 1 93.69 111 LEU B CA 1
ATOM 1816 C C . LEU B 1 111 ? -15.148 -6.387 3.416 1 93.69 111 LEU B C 1
ATOM 1818 O O . LEU B 1 111 ? -15.047 -7.613 3.463 1 93.69 111 LEU B O 1
ATOM 1822 N N . LEU B 1 112 ? -14.461 -5.652 2.576 1 90.44 112 LEU B N 1
ATOM 1823 C CA . LEU B 1 112 ? -13.586 -6.273 1.587 1 90.44 112 LEU B CA 1
ATOM 1824 C C . LEU B 1 112 ? -12.125 -6.102 1.971 1 90.44 112 LEU B C 1
ATOM 1826 O O . LEU B 1 112 ? -11.336 -7.047 1.877 1 90.44 112 LEU B O 1
ATOM 1830 N N . PHE B 1 113 ? -11.781 -4.844 2.359 1 92.5 113 PHE B N 1
ATOM 1831 C CA . PHE B 1 113 ? -10.414 -4.531 2.744 1 92.5 113 PHE B CA 1
ATOM 1832 C C . PHE B 1 113 ? -10.391 -3.676 4.008 1 92.5 113 PHE B C 1
ATOM 1834 O O . PHE B 1 113 ? -11.289 -2.869 4.234 1 92.5 113 PHE B O 1
ATOM 1841 N N . THR B 1 114 ? -9.367 -3.877 4.793 1 95.88 114 THR B N 1
ATOM 1842 C CA . THR B 1 114 ? -9.078 -3.004 5.926 1 95.88 114 THR B CA 1
ATOM 1843 C C . THR B 1 114 ? -7.637 -2.504 5.871 1 95.88 114 THR B C 1
ATOM 1845 O O . THR B 1 114 ? -6.758 -3.188 5.34 1 95.88 114 THR B O 1
ATOM 1848 N N . SER B 1 115 ? -7.484 -1.349 6.383 1 95.69 115 SER B N 1
ATOM 1849 C CA . SER B 1 115 ? -6.148 -0.761 6.363 1 95.69 115 SER B CA 1
ATOM 1850 C C . SER B 1 115 ? -5.898 0.083 7.609 1 95.69 115 SER B C 1
ATOM 1852 O O . SER B 1 115 ? -6.844 0.555 8.242 1 95.69 115 SER B O 1
ATOM 1854 N N . ARG B 1 116 ? -4.664 0.201 7.863 1 97.06 116 ARG B N 1
ATOM 1855 C CA . ARG B 1 116 ? -4.191 1.093 8.914 1 97.06 116 ARG B CA 1
ATOM 1856 C C . ARG B 1 116 ? -3.006 1.926 8.438 1 97.06 116 ARG B C 1
ATOM 1858 O O . ARG B 1 116 ? -2.08 1.399 7.82 1 97.06 116 ARG B O 1
ATOM 1865 N N . ALA B 1 117 ? -3.113 3.109 8.742 1 95.12 117 ALA B N 1
ATOM 1866 C CA . ALA B 1 117 ? -2.041 4.035 8.391 1 95.12 117 ALA B CA 1
ATOM 1867 C C . ALA B 1 117 ? -1.568 4.82 9.609 1 95.12 117 ALA B C 1
ATOM 1869 O O . ALA B 1 117 ? -2.379 5.227 10.445 1 95.12 117 ALA B O 1
ATOM 1870 N N . THR B 1 118 ? -0.302 4.973 9.656 1 96 118 THR B N 1
ATOM 1871 C CA . THR B 1 118 ? 0.301 5.781 10.711 1 96 118 THR B CA 1
ATOM 1872 C C . THR B 1 118 ? 1.104 6.938 10.117 1 96 118 THR B C 1
ATOM 1874 O O . THR B 1 118 ? 1.927 6.73 9.227 1 96 118 THR B O 1
ATOM 1877 N N . PHE B 1 119 ? 0.884 8.086 10.641 1 92.94 119 PHE B N 1
ATOM 1878 C CA . PHE B 1 119 ? 1.567 9.273 10.148 1 92.94 119 PHE B CA 1
ATOM 1879 C C . PHE B 1 119 ? 2.414 9.906 11.25 1 92.94 119 PHE B C 1
ATOM 1881 O O . PHE B 1 119 ? 2.023 9.914 12.414 1 92.94 119 PHE B O 1
ATOM 1888 N N . HIS B 1 120 ? 3.508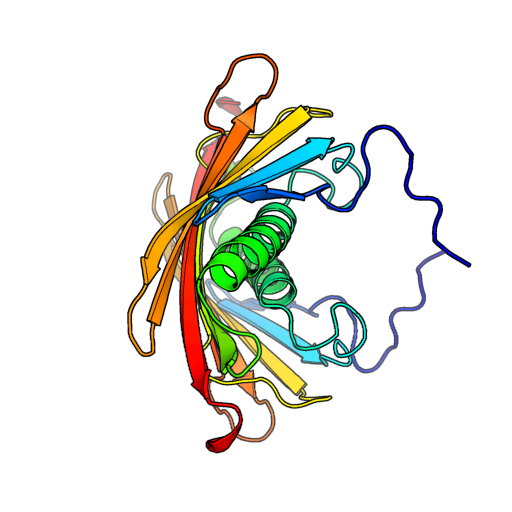 10.43 10.781 1 92.25 120 HIS B N 1
ATOM 1889 C CA . HIS B 1 120 ? 4.281 11.344 11.617 1 92.25 120 HIS B CA 1
ATOM 1890 C C . HIS B 1 120 ? 3.959 12.797 11.289 1 92.25 120 HIS B C 1
ATOM 1892 O O . HIS B 1 120 ? 4.062 13.219 10.141 1 92.25 120 HIS B O 1
ATOM 1898 N N . ASN B 1 121 ? 3.59 13.469 12.312 1 90.19 121 ASN B N 1
ATOM 1899 C CA . ASN B 1 121 ? 3.24 14.883 12.164 1 90.19 121 ASN B CA 1
ATOM 1900 C C . ASN B 1 121 ? 4.414 15.789 12.516 1 90.19 121 ASN B C 1
ATOM 1902 O O . ASN B 1 121 ? 4.793 15.898 13.68 1 90.19 121 ASN B O 1
ATOM 1906 N N . SER B 1 122 ? 4.953 16.328 11.539 1 86.06 122 SER B N 1
ATOM 1907 C CA . SER B 1 122 ? 6.121 17.172 11.781 1 86.06 122 SER B CA 1
ATOM 1908 C C . SER B 1 122 ? 5.777 18.656 11.633 1 86.06 122 SER B C 1
ATOM 1910 O O . SER B 1 122 ? 5.293 19.078 10.578 1 86.06 122 SER B O 1
ATOM 1912 N N . PRO B 1 123 ? 6.125 19.359 12.711 1 77.94 123 PRO B N 1
ATOM 1913 C CA . PRO B 1 123 ? 5.914 20.797 12.562 1 77.94 123 PRO B CA 1
ATOM 1914 C C . PRO B 1 123 ? 6.746 21.406 11.438 1 77.94 123 PRO B C 1
ATOM 1916 O O . PRO B 1 123 ? 7.902 21.016 11.242 1 77.94 123 PRO B O 1
ATOM 1919 N N . LEU B 1 124 ? 6.16 22.188 10.602 1 74.31 124 LEU B N 1
ATOM 1920 C CA . LEU B 1 124 ? 6.82 22.844 9.469 1 74.31 124 LEU B CA 1
ATOM 1921 C C . LEU B 1 124 ? 8.07 23.594 9.93 1 74.31 124 LEU B C 1
ATOM 1923 O O . LEU B 1 124 ? 9.047 23.688 9.18 1 74.31 124 LEU B O 1
ATOM 1927 N N . ALA B 1 125 ? 8.125 24.062 11.211 1 69.69 125 ALA B N 1
ATOM 1928 C CA . ALA B 1 125 ? 9.258 24.797 11.773 1 69.69 125 ALA B CA 1
ATOM 1929 C C . ALA B 1 125 ? 10.469 23.891 11.938 1 69.69 125 ALA B C 1
ATOM 1931 O O . ALA B 1 125 ? 11.602 24.359 12.047 1 69.69 125 ALA B O 1
ATOM 1932 N N . LYS B 1 126 ? 10.211 22.656 11.93 1 68 126 LYS B N 1
ATOM 1933 C CA . LYS B 1 126 ? 11.289 21.688 12.148 1 68 126 LYS B CA 1
ATOM 1934 C C . LYS B 1 126 ? 11.773 21.109 10.828 1 68 126 LYS B C 1
ATOM 1936 O O . LYS B 1 126 ? 12.688 20.281 10.812 1 68 126 LYS B O 1
ATOM 1941 N N . LEU B 1 127 ? 11.086 21.484 9.781 1 62.81 127 LEU B N 1
ATOM 1942 C CA . LEU B 1 127 ? 11.492 20.953 8.492 1 62.81 127 LEU B CA 1
ATOM 1943 C C . LEU B 1 127 ? 12.477 21.891 7.797 1 62.81 127 LEU B C 1
ATOM 1945 O O . LEU B 1 127 ? 12.383 23.109 7.957 1 62.81 127 LEU B O 1
#

Nearest PDB structures (foldseek):
  2h4u-assembly1_D  TM=8.619E-01  e=1.078E-06  Homo sapiens
  2qwz-assembly1_B  TM=8.375E-01  e=2.164E-06  Ruegeria sp. TM1040
  3f1t-assembly1_C  TM=8.278E-01  e=1.236E-05  Pseudomonas aeruginosa
  7qv0-assembly1_A-2  TM=7.771E-01  e=6.524E-06  Candidatus Scalindua brodae
  4k00-assembly1_A  TM=6.233E-01  e=2.341E-05  Synechocystis sp. PCC 6803 substr. Kazusa

Solvent-accessible surface area (backbone atoms only — not comparable to full-atom values): 13265 Å² total; per-residue (Å²): 134,75,72,82,60,53,82,84,42,30,83,62,56,59,66,50,77,44,88,40,24,23,37,24,51,35,37,36,69,45,49,67,74,63,39,72,81,44,72,21,61,60,40,32,48,49,47,51,45,40,51,57,17,48,51,54,76,44,57,88,67,35,45,77,40,70,37,35,42,37,38,38,43,73,44,86,75,59,85,64,39,45,32,34,36,39,20,34,55,73,42,75,59,91,44,39,37,33,30,38,35,38,33,20,34,59,89,79,59,47,73,28,34,40,33,40,36,32,30,37,44,39,49,52,88,77,102,134,74,71,80,60,54,82,82,42,33,83,62,58,58,68,48,77,46,89,41,24,23,37,23,52,36,37,35,68,44,48,66,74,55,43,72,82,44,72,21,61,59,40,32,50,50,48,51,44,39,50,57,18,49,52,55,78,44,58,88,66,36,44,76,41,71,37,34,41,36,38,37,44,73,44,86,76,58,86,62,40,43,32,34,37,40,20,33,56,74,43,75,58,91,45,41,37,32,28,38,35,39,34,20,34,60,88,79,57,48,73,28,36,40,34,39,35,33,31,37,42,39,51,51,90,78,102

Secondary structure (DSSP, 8-state):
------SSS-SS-EEEEETTEEEEEEE--THHHHSTT-HHHHHHHHHHHHHHHHTTTS-TTEEEEEEEEEEEE-SPPPTT-EEEEEEEEEEE-SSEEEEEEEEEETTT--EEEEEEEEEEEEEGGG-/------SSS-SS-EEEEETTEEEEEEE--TTTTSSTT-HHHHHHHHHHHHHHHHTTTS-TTEEEEEEEEEEEE-SPPPTT-EEEEEEEEEEE-SSEEEEEEEEEETTT--EEEEEEEEEEEEEGGG-